Protein 6Q50 (pdb70)

Solvent-accessible surface area: 14056 Å² total; per-residue (Å²): 7,23,44,5,102,190,25,108,108,51,21,65,64,33,50,84,111,73,150,48,71,64,48,40,32,1,70,36,134,54,13,136,63,84,31,9,0,4,5,1,0,2,0,74,4,112,78,101,22,8,0,2,0,3,0,0,97,92,73,53,160,21,69,10,40,0,19,4,0,34,74,72,28,166,20,44,2,40,19,22,108,60,51,139,29,135,3,6,11,4,17,3,9,51,6,104,110,42,0,3,0,0,0,6,32,30,137,104,87,181,175,121,59,66,15,50,23,3,36,0,26,72,16,14,3,65,133,28,80,102,61,24,37,3,17,113,57,14,30,11,2,11,7,8,42,10,129,96,36,85,2,0,0,0,2,7,52,88,122,61,112,198,17,32,2,2,0,35,44,13,100,39,10,113,78,7,18,42,113,54,1,57,145,11,66,96,11,134,21,27,68,154,110,15,23,0,1,1,4,7,9,15,23,0,59,58,10,58,0,0,0,0,1,6,5,0,15,135,30,76,51,159,119,137,98,91,12,89,5,28,0,0,18,1,3,1,0,35,10,136,80,72,57,46,40,57,52,69,12,13,0,0,23,63,7,8,33,127,26,120,28,14,13,113,44,7,47,36,2,0,18,1,3,0,3,28,85,55,132,78,48,87,0,16,0,10,0,0,0,0,11,3,88,0,0,5,0,0,8,55,14,3,0,139,122,31,17,93,42,92,56,85,32,82,4,66,121,131

B-factor: mean 26.12, std 10.95, range [13.36, 92.61]

Organism: Leishmania mexicana (strain MHOM/GT/2001/U1103) (NCBI:txid929439)

Radius of gyration: 18.07 Å; Cα contacts (8 Å, |Δi|>4): 860; chains: 1; bounding box: 48×43×44 Å

Nearest PDB structures (foldseek):
  6q50-assembly1_A  TM=1.003E+00  e=2.516E-60  Leishmania mexicana MHOM/GT/2001/U1103
  6q4w-assembly1_B  TM=9.686E-01  e=7.190E-39  Leishmania mexicana MHOM/GT/2001/U1103
  6q4w-assembly1_A  TM=9.624E-01  e=7.190E-39  Leishmania mexicana MHOM/GT/2001/U1103
  6q4z-assembly1_A  TM=9.660E-01  e=1.204E-36  Leishmania mexicana MHOM/GT/2001/U1103
  6q4y-assembly1_A  TM=9.603E-01  e=1.614E-36  Leishmania mexicana MHOM/GT/2001/U1103

InterPro domains:
  IPR015045 Mannosyltransferase/phosphorylase 1-like, Leishmania [PF08950] (7-298)
  IPR015045 Mannosyltransferase/phosphorylase 1-like, Leishmania [PTHR37036] (1-309)
  IPR023296 Glycosyl hydrolase, five-bladed beta-propeller domain superfamily [G3DSA:2.115.10.20] (1-315)
  IPR023296 Glycosyl hydrolase, five-bladed beta-propeller domain superfamily [SSF75005] (5-309)

CATH classification: 2.115.10.20

Foldseek 3Di:
DVVQVVVVVQVVVCVVVADFDDFEFAAEPDQPQWFWFLKAPWFAEPRWIKIKTWTWHLPSLTFTKIFIWTDPDDSYTYTDPDDIGRFANKYWEAAPLKIKIWGKHFDDDPSHTPWIWIWIWIGHRVDTHTDEIAATRWDQWDWYQFPVRWIKIWTWDDDPQDIFIFIDTHRDPNPDYHVCNVPGDGAPDADGQKGKHFQDWFQFPLRKIKTWIWIWHWDADPVRHIATAIFTWIWIADNPVRDIHLIHTNGWLVSHPDDDASDPNLQTHKTWNDWDADPVRWIWTWIGHNVGTIMTTTTHPSCVVSHDTDDGRHRYDD

Secondary structure (DSSP, 8-state):
-TT---HHHHHHHHHHH---SEEEE-EEES-TTSEEESPPPPEEETTEEEEEEEEE-SSTTPPPEEEEEEEEETTEEEEEEEEEES-EEEEEEEETTEEEEEEEEEEEETTEEEEEEEEEEEEETTEEEEEEE--TT----EEEE-TTS-EEEEE--EETTEE--EEEEES-GGG-SHHHHHTPPBPS---TT-EEEEEEEEEBTTS-EEEEEEEEEEEE-TT--EEEEEEEEEEEE-TTT--EEEEEEEE-GGGSPP---SSGGGTTBEEEEEEEE-TTS-EEEEEEETTTEEEEEEE--TTGGG-PBPS--EEPP-

Sequence (318 aa):
GSSHHHMKQTKASFEANKRVYESVLLTFRGVDGYDVYNCSVPFFYKGKKMHIYGRVEKRDIWAASHVRLFEETGKDEFTVVPGFYFQLEDPYVAKINNEMIFGGTHVRKDKQEISSYYYGYFYRGTPDELTYFTTGPDDCMKDIRVLQLQDGRLGVFSRPRVGCRASIGFVILNSIDELGAEVIAKAPPLDILSENTWGGVNQAYLLSSGKVGCIGHYSYEDTTDEQQQPQRVYVNYSFVLDPQSRAIADAKIIGTKKSCYPPCEEPKVPFLADCVFASGIVMRSDGRADLYSGVGDSREGRITIDYPFKKVHGTIIGDLNNFPMA

Structure (mmCIF, N/CA/C/O backbone):
data_6Q50
#
_entry.id   6Q50
#
_cell.length_a   53.366
_cell.length_b   67.194
_cell.length_c   96.970
_cell.angle_alpha   90.00
_cell.angle_beta   90.00
_cell.angle_gamma   90.00
#
_symmetry.space_group_name_H-M   'P 21 2 21'
#
loop_
_entity.id
_entity.type
_entity.pdbx_description
1 polymer MPT-4
2 non-polymer 'PHOSPHATE ION'
3 non-polymer 1,2-ETHANEDIOL
4 non-polymer 'SODIUM ION'
5 water water
#
loop_
_atom_site.group_PDB
_atom_site.id
_atom_site.type_symbol
_atom_site.label_atom_id
_atom_site.label_alt_id
_atom_site.label_comp_id
_atom_site.label_asym_id
_atom_site.label_entity_id
_atom_site.label_seq_id
_atom_site.pdbx_PDB_ins_code
_atom_site.Cartn_x
_atom_site.Cartn_y
_atom_site.Cartn_z
_atom_site.occupancy
_atom_site.B_iso_or_equiv
_atom_site.auth_seq_id
_atom_site.auth_comp_id
_atom_site.auth_asym_id
_atom_site.auth_atom_id
_atom_site.pdbx_PDB_model_num
ATOM 1 N N . GLY A 1 2 ? 9.606 -17.288 12.839 1.00 33.73 -19 GLY A N 1
ATOM 2 C CA . GLY A 1 2 ? 8.631 -16.506 12.040 1.00 34.18 -19 GLY A CA 1
ATOM 3 C C . GLY A 1 2 ? 8.592 -15.046 12.467 1.00 34.85 -19 GLY A C 1
ATOM 4 O O . GLY A 1 2 ? 9.577 -14.603 13.127 1.00 32.76 -19 GLY A O 1
ATOM 5 N N . SER A 1 3 ? 7.478 -14.365 12.146 1.00 35.51 -18 SER A N 1
ATOM 6 C CA . SER A 1 3 ? 7.241 -12.901 12.335 1.00 33.86 -18 SER A CA 1
ATOM 7 C C . SER A 1 3 ? 7.559 -12.435 13.773 1.00 40.28 -18 SER A C 1
ATOM 8 O O . SER A 1 3 ? 8.082 -11.299 13.932 1.00 37.16 -18 SER A O 1
ATOM 11 N N . SER A 1 4 ? 7.317 -13.261 14.795 1.00 40.83 -17 SER A N 1
ATOM 12 C CA . SER A 1 4 ? 7.388 -12.836 16.227 1.00 40.66 -17 SER A CA 1
ATOM 13 C C . SER A 1 4 ? 8.807 -12.990 16.810 1.00 37.44 -17 SER A C 1
ATOM 14 O O . SER A 1 4 ? 8.979 -12.610 17.988 1.00 40.23 -17 SER A O 1
ATOM 17 N N . HIS A 1 5 ? 9.774 -13.561 16.082 1.00 35.87 -16 HIS A N 1
ATOM 18 C CA . HIS A 1 5 ? 11.010 -14.159 16.672 1.00 38.24 -16 HIS A CA 1
ATOM 19 C C . HIS A 1 5 ? 12.297 -13.356 16.386 1.00 44.39 -16 HIS A C 1
ATOM 20 O O . HIS A 1 5 ? 13.392 -13.865 16.774 1.00 49.02 -16 HIS A O 1
ATOM 27 N N . HIS A 1 6 ? 12.214 -12.195 15.730 1.00 54.54 -15 HIS A N 1
ATOM 28 C CA . HIS A 1 6 ? 13.404 -11.395 15.300 1.00 65.40 -15 HIS A CA 1
ATOM 29 C C . HIS A 1 6 ? 12.980 -10.011 14.794 1.00 62.25 -15 HIS A C 1
ATOM 30 O O . HIS A 1 6 ? 11.989 -9.961 14.052 1.00 62.67 -15 HIS A O 1
ATOM 37 N N . HIS A 1 20 ? 0.924 -5.329 37.172 1.00 59.61 0 HIS A N 1
ATOM 38 C CA . HIS A 1 20 ? -0.201 -5.942 37.925 1.00 56.63 0 HIS A CA 1
ATOM 39 C C . HIS A 1 20 ? -0.430 -7.393 37.472 1.00 45.15 0 HIS A C 1
ATOM 40 O O . HIS A 1 20 ? -0.714 -8.235 38.348 1.00 33.96 0 HIS A O 1
ATOM 47 N N . MET A 1 21 ? -0.366 -7.685 36.166 1.00 34.40 1 MET A N 1
ATOM 48 C CA . MET A 1 21 ? -0.575 -9.088 35.710 1.00 31.80 1 MET A CA 1
ATOM 49 C C . MET A 1 21 ? 0.542 -9.986 36.286 1.00 30.62 1 MET A C 1
ATOM 50 O O . MET A 1 21 ? 0.305 -11.182 36.513 1.00 25.27 1 MET A O 1
ATOM 55 N N . LYS A 1 22 ? 1.721 -9.450 36.552 1.00 29.00 2 LYS A N 1
ATOM 56 C CA . LYS A 1 22 ? 2.837 -10.242 37.123 1.00 29.97 2 LYS A CA 1
ATOM 57 C C . LYS A 1 22 ? 2.403 -10.817 38.491 1.00 31.16 2 LYS A C 1
ATOM 58 O O . LYS A 1 22 ? 2.659 -12.017 38.789 1.00 29.34 2 LYS A O 1
ATOM 64 N N . GLN A 1 23 ? 1.674 -10.035 39.294 1.00 30.81 3 GLN A N 1
ATOM 65 C CA . GLN A 1 23 ? 1.181 -10.480 40.629 1.00 32.57 3 GLN A CA 1
ATOM 66 C C . GLN A 1 23 ? 0.020 -11.454 40.438 1.00 30.89 3 GLN A C 1
ATOM 67 O O . GLN A 1 23 ? -0.055 -12.435 41.201 1.00 28.08 3 GLN A O 1
ATOM 73 N N . THR A 1 24 ? -0.871 -11.175 39.484 1.00 26.21 4 THR A N 1
ATOM 74 C CA . THR A 1 24 ? -1.998 -12.088 39.179 1.00 25.58 4 THR A CA 1
ATOM 75 C C . THR A 1 24 ? -1.423 -13.444 38.770 1.00 23.40 4 THR A C 1
ATOM 76 O O . THR A 1 24 ? -2.001 -14.457 39.153 1.00 25.23 4 THR A O 1
ATOM 80 N N . LYS A 1 25 ? -0.341 -13.440 37.985 1.00 23.40 5 LYS A N 1
ATOM 81 C CA . LYS A 1 25 ? 0.287 -14.704 37.536 1.00 23.33 5 LYS A CA 1
ATOM 82 C C . LYS A 1 25 ? 0.915 -15.417 38.734 1.00 24.19 5 LYS A C 1
ATOM 83 O O . LYS A 1 25 ? 0.754 -16.650 38.856 1.00 23.52 5 LYS A O 1
ATOM 89 N N . ALA A 1 26 ? 1.604 -14.701 39.624 1.00 24.92 6 ALA A N 1
ATOM 90 C CA . ALA A 1 26 ? 2.201 -15.384 40.801 1.00 28.02 6 ALA A CA 1
ATOM 91 C C . ALA A 1 26 ? 1.094 -16.022 41.649 1.00 24.73 6 ALA A C 1
ATOM 92 O O . ALA A 1 26 ? 1.267 -17.190 42.071 1.00 26.61 6 ALA A O 1
ATOM 94 N N . SER A 1 27 ? -0.051 -15.377 41.829 1.00 22.77 7 SER A N 1
ATOM 95 C CA . SER A 1 27 ? -1.193 -15.993 42.541 1.00 25.74 7 SER A CA 1
ATOM 96 C C . SER A 1 27 ? -1.642 -17.244 41.796 1.00 26.14 7 SER A C 1
ATOM 97 O O . SER A 1 27 ? -1.966 -18.246 42.442 1.00 28.42 7 SER A O 1
ATOM 100 N N . PHE A 1 28 ? -1.741 -17.162 40.461 1.00 24.22 8 PHE A N 1
ATOM 101 C CA . PHE A 1 28 ? -2.237 -18.320 39.682 1.00 23.45 8 PHE A CA 1
ATOM 102 C C . PHE A 1 28 ? -1.274 -19.502 39.863 1.00 21.10 8 PHE A C 1
ATOM 103 O O . PHE A 1 28 ? -1.729 -20.665 40.090 1.00 24.70 8 PHE A O 1
ATOM 111 N N . GLU A 1 29 ? 0.029 -19.235 39.789 1.00 22.81 9 GLU A N 1
ATOM 112 C CA . GLU A 1 29 ? 1.084 -20.279 39.908 1.00 25.20 9 GLU A CA 1
ATOM 113 C C . GLU A 1 29 ? 0.966 -21.008 41.262 1.00 26.89 9 GLU A C 1
ATOM 114 O O . GLU A 1 29 ? 1.222 -22.198 41.290 1.00 25.73 9 GLU A O 1
ATOM 120 N N . ALA A 1 30 ? 0.514 -20.329 42.306 1.00 26.99 10 ALA A N 1
ATOM 121 C CA . ALA A 1 30 ? 0.372 -20.897 43.665 1.00 30.51 10 ALA A CA 1
ATOM 122 C C . ALA A 1 30 ? -0.927 -21.703 43.794 1.00 31.55 10 ALA A C 1
ATOM 123 O O . ALA A 1 30 ? -0.914 -22.715 44.471 1.00 32.87 10 ALA A O 1
ATOM 125 N N . ASN A 1 31 ? -2.001 -21.286 43.133 1.00 29.60 11 ASN A N 1
ATOM 126 C CA . ASN A 1 31 ? -3.385 -21.746 43.402 1.00 30.12 11 ASN A CA 1
ATOM 127 C C . ASN A 1 31 ? -3.945 -22.560 42.207 1.00 26.94 11 ASN A C 1
ATOM 128 O O . ASN A 1 31 ? -5.094 -23.005 42.276 1.00 28.88 11 ASN A O 1
ATOM 133 N N . LYS A 1 32 ? -3.184 -22.787 41.145 1.00 26.99 12 LYS A N 1
ATOM 134 C CA . LYS A 1 32 ? -3.686 -23.411 39.879 1.00 26.39 12 LYS A CA 1
ATOM 135 C C . LYS A 1 32 ? -4.275 -24.807 40.149 1.00 27.37 12 LYS A C 1
ATOM 136 O O . LYS A 1 32 ? -3.723 -25.553 40.970 1.00 25.51 12 LYS A O 1
ATOM 142 N N . ARG A 1 33 ? -5.377 -25.113 39.472 1.00 25.03 13 ARG A N 1
ATOM 143 C CA . ARG A 1 33 ? -6.052 -26.436 39.471 1.00 27.01 13 ARG A CA 1
ATOM 144 C C . ARG A 1 33 ? -5.939 -27.059 38.075 1.00 23.57 13 ARG A C 1
ATOM 145 O O . ARG A 1 33 ? -6.689 -26.662 37.210 1.00 23.95 13 ARG A O 1
ATOM 153 N N . VAL A 1 34 ? -5.054 -28.042 37.930 1.00 22.13 14 VAL A N 1
ATOM 154 C CA . VAL A 1 34 ? -4.744 -28.696 36.642 1.00 22.49 14 VAL A CA 1
ATOM 155 C C . VAL A 1 34 ? -4.932 -30.183 36.876 1.00 23.12 14 VAL A C 1
ATOM 156 O O . VAL A 1 34 ? -4.244 -30.744 37.725 1.00 25.88 14 VAL A O 1
ATOM 160 N N . TYR A 1 35 ? -5.861 -30.791 36.167 1.00 19.52 15 TYR A N 1
ATOM 161 C CA . TYR A 1 35 ? -6.280 -32.173 36.443 1.00 19.49 15 TYR A CA 1
ATOM 162 C C . TYR A 1 35 ? -5.543 -33.151 35.541 1.00 22.53 15 TYR A C 1
ATOM 163 O O . TYR A 1 35 ? -5.420 -34.340 35.877 1.00 22.75 15 TYR A O 1
ATOM 172 N N . GLU A 1 36 ? -5.161 -32.717 34.343 1.00 22.93 16 GLU A N 1
ATOM 173 C CA . GLU A 1 36 ? -4.389 -33.536 33.381 1.00 22.05 16 GLU A CA 1
ATOM 174 C C . GLU A 1 36 ? -3.439 -32.591 32.652 1.00 21.82 16 GLU A C 1
ATOM 175 O O . GLU A 1 36 ? -3.758 -31.370 32.557 1.00 19.51 16 GLU A O 1
ATOM 181 N N . SER A 1 37 ? -2.311 -33.117 32.205 1.00 20.98 17 SER A N 1
ATOM 182 C CA . SER A 1 37 ? -1.244 -32.303 31.545 1.00 19.33 17 SER A CA 1
ATOM 183 C C . SER A 1 37 ? -0.433 -33.146 30.556 1.00 19.93 17 SER A C 1
ATOM 184 O O . SER A 1 37 ? 0.265 -34.131 30.981 1.00 18.60 17 SER A O 1
ATOM 187 N N . VAL A 1 38 ? -0.528 -32.850 29.248 1.00 18.98 18 VAL A N 1
ATOM 188 C CA . VAL A 1 38 ? 0.209 -33.623 28.213 1.00 18.31 18 VAL A CA 1
ATOM 189 C C . VAL A 1 38 ? 0.759 -32.687 27.141 1.00 18.38 18 VAL A C 1
ATOM 190 O O . VAL A 1 38 ? 0.240 -31.506 26.950 1.00 18.51 18 VAL A O 1
ATOM 194 N N . LEU A 1 39 ? 1.731 -33.187 26.394 1.00 18.85 19 LEU A N 1
ATOM 195 C CA . LEU A 1 39 ? 2.119 -32.599 25.079 1.00 19.29 19 LEU A CA 1
ATOM 196 C C . LEU A 1 39 ? 1.600 -33.507 23.956 1.00 23.88 19 LEU A C 1
ATOM 197 O O . LEU A 1 39 ? 1.643 -34.806 24.116 1.00 19.16 19 LEU A O 1
ATOM 202 N N . LEU A 1 40 ? 1.126 -32.896 22.880 1.00 18.48 20 LEU A N 1
ATOM 203 C CA . LEU A 1 40 ? 0.662 -33.652 21.708 1.00 19.11 20 LEU A CA 1
ATOM 204 C C . LEU A 1 40 ? 1.851 -34.210 20.927 1.00 18.42 20 LEU A C 1
ATOM 205 O O . LEU A 1 40 ? 2.898 -33.576 20.856 1.00 18.87 20 LEU A O 1
ATOM 210 N N . THR A 1 41 ? 1.658 -35.403 20.361 1.00 18.64 21 THR A N 1
ATOM 211 C CA . THR A 1 41 ? 2.595 -36.024 19.408 1.00 20.57 21 THR A CA 1
ATOM 212 C C . THR A 1 41 ? 2.060 -35.785 17.994 1.00 19.96 21 THR A C 1
ATOM 213 O O . THR A 1 41 ? 0.919 -36.158 17.745 1.00 22.70 21 THR A O 1
ATOM 217 N N . PHE A 1 42 ? 2.868 -35.279 17.083 1.00 18.21 22 PHE A N 1
ATOM 218 C CA . PHE A 1 42 ? 2.511 -35.074 15.650 1.00 17.65 22 PHE A CA 1
ATOM 219 C C . PHE A 1 42 ? 3.358 -36.024 14.783 1.00 19.26 22 PHE A C 1
ATOM 220 O O . PHE A 1 42 ? 4.589 -36.062 14.939 1.00 18.39 22 PHE A O 1
ATOM 228 N N . ARG A 1 43 ? 2.697 -36.776 13.906 1.00 19.17 23 ARG A N 1
ATOM 229 C CA . ARG A 1 43 ? 3.349 -37.712 12.968 1.00 20.34 23 ARG A CA 1
ATOM 230 C C . ARG A 1 43 ? 3.232 -37.181 11.544 1.00 20.48 23 ARG A C 1
ATOM 231 O O . ARG A 1 43 ? 2.212 -36.584 11.182 1.00 20.43 23 ARG A O 1
ATOM 239 N N . GLY A 1 44 ? 4.290 -37.369 10.777 1.00 19.21 24 GLY A N 1
ATOM 240 C CA . GLY A 1 44 ? 4.242 -37.102 9.329 1.00 21.71 24 GLY A CA 1
ATOM 241 C C . GLY A 1 44 ? 4.880 -35.788 8.930 1.00 23.13 24 GLY A C 1
ATOM 242 O O . GLY A 1 44 ? 4.874 -35.512 7.709 1.00 23.86 24 GLY A O 1
ATOM 243 N N . VAL A 1 45 ? 5.439 -35.003 9.857 1.00 20.59 25 VAL A N 1
ATOM 244 C CA . VAL A 1 45 ? 6.128 -33.727 9.505 1.00 18.65 25 VAL A CA 1
ATOM 245 C C . VAL A 1 45 ? 7.470 -33.692 10.242 1.00 20.05 25 VAL A C 1
ATOM 246 O O . VAL A 1 45 ? 7.854 -32.644 10.766 1.00 19.23 25 VAL A O 1
ATOM 250 N N . ASP A 1 46 ? 8.180 -34.841 10.255 1.00 18.68 26 ASP A N 1
ATOM 251 C CA . ASP A 1 46 ? 9.484 -34.879 10.963 1.00 20.57 26 ASP A CA 1
ATOM 252 C C . ASP A 1 46 ? 10.412 -33.753 10.510 1.00 17.97 26 ASP A C 1
ATOM 253 O O . ASP A 1 46 ? 10.501 -33.470 9.279 1.00 19.57 26 ASP A O 1
ATOM 258 N N . GLY A 1 47 ? 11.102 -33.150 11.459 1.00 19.76 27 GLY A N 1
ATOM 259 C CA . GLY A 1 47 ? 12.066 -32.064 11.196 1.00 20.11 27 GLY A CA 1
ATOM 260 C C . GLY A 1 47 ? 11.443 -30.687 11.283 1.00 18.99 27 GLY A C 1
ATOM 261 O O . GLY A 1 47 ? 12.210 -29.696 11.329 1.00 22.43 27 GLY A O 1
ATOM 262 N N . TYR A 1 48 ? 10.122 -30.625 11.435 1.00 19.67 28 TYR A N 1
ATOM 263 C CA . TYR A 1 48 ? 9.407 -29.364 11.770 1.00 19.19 28 TYR A CA 1
ATOM 264 C C . TYR A 1 48 ? 8.828 -29.415 13.179 1.00 18.38 28 TYR A C 1
ATOM 265 O O . TYR A 1 48 ? 8.224 -30.431 13.549 1.00 18.27 28 TYR A O 1
ATOM 274 N N . ASP A 1 49 ? 8.878 -28.306 13.883 1.00 18.17 29 ASP A N 1
ATOM 275 C CA . ASP A 1 49 ? 8.080 -28.135 15.114 1.00 20.34 29 ASP A CA 1
ATOM 276 C C . ASP A 1 49 ? 6.615 -27.881 14.701 1.00 19.16 29 ASP A C 1
ATOM 277 O O . ASP A 1 49 ? 6.357 -27.375 13.594 1.00 18.49 29 ASP A O 1
ATOM 282 N N . VAL A 1 50 ? 5.683 -28.298 15.537 1.00 17.91 30 VAL A N 1
ATOM 283 C CA . VAL A 1 50 ? 4.223 -28.065 15.331 1.00 17.23 30 VAL A CA 1
ATOM 284 C C . VAL A 1 50 ? 3.695 -27.385 16.572 1.00 16.92 30 VAL A C 1
ATOM 285 O O . VAL A 1 50 ? 3.842 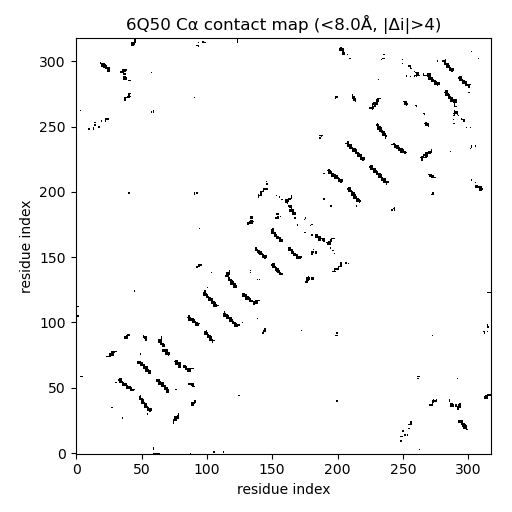-27.939 17.660 1.00 18.51 30 VAL A O 1
ATOM 289 N N . TYR A 1 51 ? 3.055 -26.229 16.438 1.00 16.80 31 TYR A N 1
ATOM 290 C CA . TYR A 1 51 ? 2.652 -25.444 17.626 1.00 16.99 31 TYR A CA 1
ATOM 291 C C . TYR A 1 51 ? 1.535 -24.465 17.250 1.00 16.01 31 TYR A C 1
ATOM 292 O O . TYR A 1 51 ? 1.141 -24.450 16.057 1.00 16.78 31 TYR A O 1
ATOM 301 N N . ASN A 1 52 ? 1.113 -23.680 18.216 1.00 16.36 32 ASN A N 1
ATOM 302 C CA . ASN A 1 52 ? 0.096 -22.614 18.075 1.00 16.40 32 ASN A CA 1
ATOM 303 C C . ASN A 1 52 ? -1.003 -23.092 17.126 1.00 16.83 32 ASN A C 1
ATOM 304 O O . ASN A 1 52 ? -1.326 -22.386 16.162 1.00 16.63 32 ASN A O 1
ATOM 309 N N . CYS A 1 53 ? -1.592 -24.248 17.411 1.00 15.46 33 CYS A N 1
ATOM 310 C CA . CYS A 1 53 ? -2.648 -24.847 16.578 1.00 15.68 33 CYS A CA 1
ATOM 311 C C . CYS A 1 53 ? -3.961 -24.052 16.622 1.00 17.90 33 CYS A C 1
ATOM 312 O O . CYS A 1 53 ? -4.218 -23.241 17.524 1.00 16.50 33 CYS A O 1
ATOM 315 N N . SER A 1 54 ? -4.866 -24.378 15.701 1.00 17.08 34 SER A N 1
ATOM 316 C CA . SER A 1 54 ? -6.287 -24.062 15.890 1.00 15.14 34 SER A CA 1
ATOM 317 C C . SER A 1 54 ? -6.812 -24.752 17.157 1.00 14.49 34 SER A C 1
ATOM 318 O O . SER A 1 54 ? -6.190 -25.743 17.663 1.00 15.70 34 SER A O 1
ATOM 321 N N . VAL A 1 55 ? -8.014 -24.407 17.579 1.00 15.92 35 VAL A N 1
ATOM 322 C CA . VAL A 1 55 ? -8.785 -25.307 18.485 1.00 16.89 35 VAL A CA 1
ATOM 323 C C . VAL A 1 55 ? -9.021 -26.619 17.740 1.00 16.46 35 VAL A C 1
ATOM 324 O O . VAL A 1 55 ? -9.181 -26.632 16.506 1.00 16.23 35 VAL A O 1
ATOM 328 N N . PRO A 1 56 ? -9.060 -27.777 18.418 1.00 16.75 36 PRO A N 1
ATOM 329 C CA . PRO A 1 56 ? -9.519 -28.991 17.754 1.00 17.91 36 PRO A CA 1
ATOM 330 C C . PRO A 1 56 ? -10.982 -28.870 17.339 1.00 18.44 36 PRO A C 1
ATOM 331 O O . PRO A 1 56 ? -11.735 -28.165 17.970 1.00 17.19 36 PRO A O 1
ATOM 335 N N . PHE A 1 57 ? -11.340 -29.616 16.293 1.00 18.43 37 PHE A N 1
ATOM 336 C CA . PHE A 1 57 ? -12.705 -29.624 15.737 1.00 18.03 37 PHE A CA 1
ATOM 337 C C . PHE A 1 57 ? -12.960 -31.017 15.200 1.00 18.70 37 PHE A C 1
ATOM 338 O O . PHE A 1 57 ? -12.068 -31.859 15.199 1.00 17.64 37 PHE A O 1
ATOM 346 N N . PHE A 1 58 ? -14.196 -31.259 14.794 1.00 19.15 38 PHE A N 1
ATOM 347 C CA . PHE A 1 58 ? -14.581 -32.581 14.269 1.00 19.76 38 PHE A CA 1
ATOM 348 C C . PHE A 1 58 ? -14.996 -32.448 12.812 1.00 20.24 38 PHE A C 1
ATOM 349 O O . PHE A 1 58 ? -15.593 -31.458 12.394 1.00 19.06 38 PHE A O 1
ATOM 357 N N . TYR A 1 59 ? -14.614 -33.462 12.052 1.00 20.81 39 TYR A N 1
ATOM 358 C CA . TYR A 1 59 ? -14.885 -33.518 10.601 1.00 21.55 39 TYR A CA 1
ATOM 359 C C . TYR A 1 59 ? -14.860 -34.991 10.175 1.00 23.26 39 TYR A C 1
ATOM 360 O O . TYR A 1 59 ? -13.976 -35.706 10.605 1.00 21.74 39 TYR A O 1
ATOM 369 N N . LYS A 1 60 ? -15.859 -35.424 9.414 1.00 25.68 40 LYS A N 1
ATOM 370 C CA . LYS A 1 60 ? -15.980 -36.869 9.037 1.00 28.49 40 LYS A CA 1
ATOM 371 C C . LYS A 1 60 ? -15.912 -37.745 10.292 1.00 28.15 40 LYS A C 1
ATOM 372 O O . LYS A 1 60 ? -15.307 -38.846 10.223 1.00 30.72 40 LYS A O 1
ATOM 378 N N . GLY A 1 61 ? -16.458 -37.288 11.421 1.00 25.65 41 GLY A N 1
ATOM 379 C CA . GLY A 1 61 ? -16.612 -38.124 12.624 1.00 26.75 41 GLY A CA 1
ATOM 380 C C . GLY A 1 61 ? -15.344 -38.226 13.460 1.00 27.67 41 GLY A C 1
ATOM 381 O O . GLY A 1 61 ? -15.393 -38.942 14.515 1.00 28.11 41 GLY A O 1
ATOM 382 N N . LYS A 1 62 ? -14.266 -37.522 13.051 1.00 25.57 42 LYS A N 1
ATOM 383 C CA A LYS A 1 62 ? -12.905 -37.618 13.644 0.50 26.44 42 LYS A CA 1
ATOM 384 C CA B LYS A 1 62 ? -12.955 -37.627 13.740 0.50 26.02 42 LYS A CA 1
ATOM 385 C C . LYS A 1 62 ? -12.460 -36.236 14.154 1.00 23.45 42 LYS A C 1
ATOM 386 O O . LYS A 1 62 ? -12.691 -35.262 13.442 1.00 20.93 42 LYS A O 1
ATOM 397 N N . MET A 1 63 ? -11.801 -36.198 15.296 1.00 20.75 43 MET A N 1
ATOM 398 C CA . MET A 1 63 ? -11.091 -34.997 15.759 1.00 20.40 43 MET A CA 1
ATOM 399 C C . MET A 1 63 ? -9.959 -34.658 14.793 1.00 19.64 43 MET A C 1
ATOM 400 O O . MET A 1 63 ? -9.198 -35.549 14.388 1.00 18.48 43 MET A O 1
ATOM 405 N N . HIS A 1 64 ? -9.873 -33.378 14.478 1.00 17.96 44 HIS A N 1
ATOM 406 C CA . HIS A 1 64 ? -8.839 -32.801 13.605 1.00 18.66 44 HIS A CA 1
ATOM 407 C C . HIS A 1 64 ? -8.313 -31.543 14.283 1.00 16.80 44 HIS A C 1
ATOM 408 O O . HIS A 1 64 ? -8.935 -31.002 15.197 1.00 16.68 44 HIS A O 1
ATOM 415 N N . ILE A 1 65 ? -7.158 -31.115 13.822 1.00 15.70 45 ILE A N 1
ATOM 416 C CA . ILE A 1 65 ? -6.601 -29.816 14.249 1.00 15.96 45 ILE A CA 1
ATOM 417 C C . ILE A 1 65 ? -5.745 -29.282 13.106 1.00 16.91 45 ILE A C 1
ATOM 418 O O . ILE A 1 65 ? -5.177 -30.043 12.384 1.00 17.85 45 ILE A O 1
ATOM 423 N N . TYR A 1 66 ? -5.698 -27.959 12.948 1.00 15.88 46 TYR A N 1
ATOM 424 C CA . TYR A 1 66 ? -4.687 -27.290 12.097 1.00 17.25 46 TYR A CA 1
ATOM 425 C C . TYR A 1 66 ? -3.474 -26.916 12.954 1.00 17.06 46 TYR A C 1
ATOM 426 O O . TYR A 1 66 ? -3.639 -26.379 14.06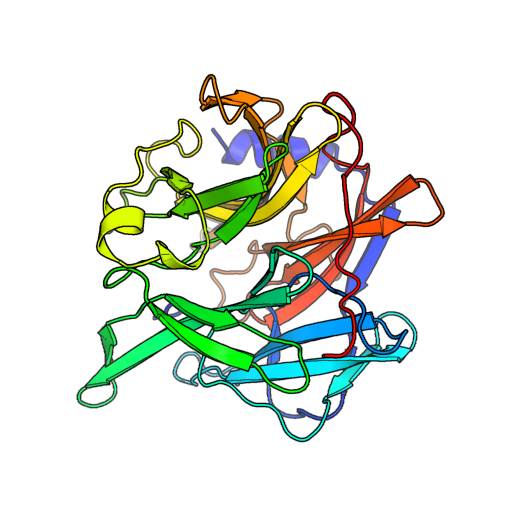5 1.00 17.83 46 TYR A O 1
ATOM 435 N N . GLY A 1 67 ? -2.280 -27.198 12.439 1.00 15.63 47 GLY A N 1
ATOM 436 C CA . GLY A 1 67 ? -1.045 -26.854 13.157 1.00 16.11 47 GLY A CA 1
ATOM 437 C C . GLY A 1 67 ? -0.195 -25.893 12.382 1.00 16.69 47 GLY A C 1
ATOM 438 O O . GLY A 1 67 ? -0.190 -25.937 11.128 1.00 16.93 47 GLY A O 1
ATOM 439 N N . ARG A 1 68 ? 0.520 -25.060 13.108 1.00 16.85 48 ARG A N 1
ATOM 440 C CA . ARG A 1 68 ? 1.572 -24.219 12.551 1.00 16.94 48 ARG A CA 1
ATOM 441 C C . ARG A 1 68 ? 2.829 -25.081 12.504 1.00 17.78 48 ARG A C 1
ATOM 442 O O . ARG A 1 68 ? 3.242 -25.593 13.570 1.00 17.82 48 ARG A O 1
ATOM 450 N N . VAL A 1 69 ? 3.379 -25.235 11.317 1.00 16.45 49 VAL A N 1
ATOM 451 C CA . VAL A 1 69 ? 4.485 -26.185 11.026 1.00 17.33 49 VAL A CA 1
ATOM 452 C C . VAL A 1 69 ? 5.697 -25.371 10.586 1.00 18.90 49 VAL A C 1
ATOM 453 O O . VAL A 1 69 ? 5.622 -24.633 9.598 1.00 19.26 49 VAL A O 1
ATOM 457 N N . GLU A 1 70 ? 6.787 -25.450 11.345 1.00 18.69 50 GLU A N 1
ATOM 458 C CA . GLU A 1 70 ? 7.922 -24.538 11.131 1.00 19.76 50 GLU A CA 1
ATOM 459 C C . GLU A 1 70 ? 9.185 -25.173 11.684 1.00 21.10 50 GLU A C 1
ATOM 460 O O . GLU A 1 70 ? 9.178 -25.570 12.851 1.00 21.04 50 GLU A O 1
ATOM 466 N N . LYS A 1 71 ? 10.283 -25.043 10.973 1.00 20.47 51 LYS A N 1
ATOM 467 C CA . LYS A 1 71 ? 11.576 -25.484 11.565 1.00 25.11 51 LYS A CA 1
ATOM 468 C C . LYS A 1 71 ? 11.970 -24.605 12.754 1.00 25.56 51 LYS A C 1
ATOM 469 O O . LYS A 1 71 ? 11.587 -23.404 12.819 1.00 24.02 51 LYS A O 1
ATOM 475 N N . ARG A 1 72 ? 12.796 -25.164 13.645 1.00 26.55 52 ARG A N 1
ATOM 476 C CA . ARG A 1 72 ? 13.218 -24.499 14.911 1.00 28.44 52 ARG A CA 1
ATOM 477 C C . ARG A 1 72 ? 13.935 -23.174 14.606 1.00 30.38 52 ARG A C 1
ATOM 478 O O . ARG A 1 72 ? 13.805 -22.253 15.423 1.00 27.14 52 ARG A O 1
ATOM 486 N N . ASP A 1 73 ? 14.723 -23.125 13.531 1.00 31.52 53 ASP A N 1
ATOM 487 C CA . ASP A 1 73 ? 15.520 -21.937 13.100 1.00 36.94 53 ASP A CA 1
ATOM 488 C C . ASP A 1 73 ? 14.612 -20.685 13.101 1.00 37.23 53 ASP A C 1
ATOM 489 O O . ASP A 1 73 ? 13.562 -20.751 12.482 1.00 35.72 53 ASP A O 1
ATOM 493 N N . ILE A 1 74 ? 14.993 -19.573 13.747 1.00 39.59 54 ILE A N 1
ATOM 494 C CA . ILE A 1 74 ? 14.138 -18.339 13.856 1.00 43.44 54 ILE A CA 1
ATOM 495 C C . ILE A 1 74 ? 13.848 -17.723 12.480 1.00 40.85 54 ILE A C 1
ATOM 496 O O . ILE A 1 74 ? 12.831 -17.015 12.359 1.00 40.01 54 ILE A O 1
ATOM 501 N N . TRP A 1 75 ? 14.671 -17.972 11.461 1.00 41.67 55 TRP A N 1
ATOM 502 C CA . TRP A 1 75 ? 14.457 -17.394 10.109 1.00 41.87 55 TRP A CA 1
ATOM 503 C C . TRP A 1 75 ? 13.589 -18.325 9.267 1.00 39.19 55 TRP A C 1
ATOM 504 O O . TRP A 1 75 ? 13.192 -17.932 8.159 1.00 36.89 55 TRP A O 1
ATOM 515 N N . ALA A 1 76 ? 13.288 -19.531 9.752 1.00 36.16 56 ALA A N 1
ATOM 516 C CA . ALA A 1 76 ? 12.437 -20.468 8.989 1.00 34.46 56 ALA A CA 1
ATOM 517 C C . ALA A 1 76 ? 11.006 -19.898 8.948 1.00 29.65 56 ALA A C 1
ATOM 518 O O . ALA A 1 76 ? 10.595 -19.233 9.919 1.00 34.03 56 ALA A O 1
ATOM 520 N N . ALA A 1 77 ? 10.355 -20.097 7.819 1.00 25.11 57 ALA A N 1
ATOM 521 C CA . ALA A 1 77 ? 8.961 -19.681 7.529 1.00 29.06 57 ALA A CA 1
ATOM 522 C C . ALA A 1 77 ? 7.973 -20.788 7.908 1.00 25.14 57 ALA A C 1
ATOM 523 O O . ALA A 1 77 ? 8.309 -21.988 7.833 1.00 24.45 57 ALA A O 1
ATOM 525 N N . SER A 1 78 ? 6.779 -20.391 8.307 1.00 23.43 58 SER A N 1
ATOM 526 C CA . SER A 1 78 ? 5.698 -21.308 8.713 1.00 21.67 58 SER A CA 1
ATOM 527 C C . SER A 1 78 ? 4.826 -21.697 7.528 1.00 21.10 58 SER A C 1
ATOM 528 O O . SER A 1 78 ? 4.533 -20.862 6.614 1.00 20.43 58 SER A O 1
ATOM 531 N N . HIS A 1 79 ? 4.279 -22.895 7.639 1.00 18.63 59 HIS A N 1
ATOM 532 C CA . HIS A 1 79 ? 3.085 -23.279 6.882 1.00 19.16 59 HIS A CA 1
ATOM 533 C C . HIS A 1 79 ? 2.079 -23.864 7.858 1.00 19.85 59 HIS A C 1
ATOM 534 O O . HIS A 1 79 ? 2.420 -24.052 9.008 1.00 18.38 59 HIS A O 1
ATOM 541 N N . VAL A 1 80 ? 0.892 -24.128 7.368 1.00 16.95 60 VAL A N 1
ATOM 542 C CA . VAL A 1 80 ? -0.174 -24.786 8.134 1.00 16.71 60 VAL A CA 1
ATOM 543 C C . VAL A 1 80 ? -0.506 -26.091 7.427 1.00 20.62 60 VAL A C 1
ATOM 544 O O . VAL A 1 80 ? -0.653 -26.105 6.174 1.00 20.74 60 VAL A O 1
ATOM 548 N N . ARG A 1 81 ? -0.681 -27.139 8.221 1.00 18.14 61 ARG A N 1
ATOM 549 C CA . ARG A 1 81 ? -1.187 -28.430 7.734 1.00 19.23 61 ARG A CA 1
ATOM 550 C C . ARG A 1 81 ? -2.380 -28.838 8.582 1.00 18.42 61 ARG A C 1
ATOM 551 O O . ARG A 1 81 ? -2.462 -28.397 9.744 1.00 17.89 61 ARG A O 1
ATOM 559 N N . LEU A 1 82 ? -3.264 -29.681 8.026 1.00 17.26 62 LEU A N 1
ATOM 560 C CA . LEU A 1 82 ? -4.361 -30.363 8.725 1.00 17.30 62 LEU A CA 1
ATOM 561 C C . LEU A 1 82 ? -3.848 -31.676 9.311 1.00 17.48 62 LEU A C 1
ATOM 562 O O . LEU A 1 82 ? -3.122 -32.372 8.585 1.00 18.12 62 LEU A O 1
ATOM 567 N N . PHE A 1 83 ? -4.249 -31.971 10.543 1.00 16.70 63 PHE A N 1
ATOM 568 C CA . PHE A 1 83 ? -3.913 -33.268 11.207 1.00 17.87 63 PHE A CA 1
ATOM 569 C C . PHE A 1 83 ? -5.195 -33.906 11.691 1.00 17.76 63 PHE A C 1
ATOM 570 O O . PHE A 1 83 ? -6.137 -33.198 12.035 1.00 18.12 63 PHE A O 1
ATOM 578 N N . GLU A 1 84 ? -5.228 -35.233 11.677 1.00 17.72 64 GLU A N 1
ATOM 579 C CA . GLU A 1 84 ? -6.344 -36.006 12.253 1.00 20.94 64 GLU A CA 1
ATOM 580 C C . GLU A 1 84 ? -5.840 -36.782 13.463 1.00 18.93 64 GLU A C 1
ATOM 581 O O . GLU A 1 84 ? -4.672 -37.224 13.479 1.00 17.85 64 GLU A O 1
ATOM 587 N N . GLU A 1 85 ? -6.682 -36.921 14.462 1.00 20.61 65 GLU A N 1
ATOM 588 C CA . GLU A 1 85 ? -6.354 -37.688 15.686 1.00 19.47 65 GLU A CA 1
ATOM 589 C C . GLU A 1 85 ? -6.240 -39.171 15.309 1.00 20.37 65 GLU A C 1
ATOM 590 O O . GLU A 1 85 ? -7.197 -39.726 14.743 1.00 22.86 65 GLU A O 1
ATOM 596 N N . THR A 1 86 ? -5.104 -39.769 15.589 1.00 19.58 66 THR A N 1
ATOM 597 C CA . THR A 1 86 ? -4.851 -41.198 15.274 1.00 20.33 66 THR A CA 1
ATOM 598 C C . THR A 1 86 ? -4.651 -42.028 16.543 1.00 24.40 66 THR A C 1
ATOM 599 O O . THR A 1 86 ? -4.668 -43.277 16.425 1.00 24.50 66 THR A O 1
ATOM 603 N N . GLY A 1 87 ? -4.538 -41.389 17.707 1.00 20.02 67 GLY A N 1
ATOM 604 C CA . GLY A 1 87 ? -4.448 -42.004 19.038 1.00 23.12 67 GLY A CA 1
ATOM 605 C C . GLY A 1 87 ? -4.632 -40.962 20.108 1.00 23.72 67 GLY A C 1
ATOM 606 O O . GLY A 1 87 ? -4.767 -39.775 19.784 1.00 21.47 67 GLY A O 1
ATOM 607 N N . LYS A 1 88 ? -4.601 -41.356 21.373 1.00 23.72 68 LYS A N 1
ATOM 608 C CA . LYS A 1 88 ? -4.799 -40.364 22.437 1.00 22.32 68 LYS A CA 1
ATOM 609 C C . LYS A 1 88 ? -3.672 -39.318 22.334 1.00 19.92 68 LYS A C 1
ATOM 610 O O . LYS A 1 88 ? -2.494 -39.685 22.467 1.00 20.65 68 LYS A O 1
ATOM 616 N N . ASP A 1 89 ? -4.034 -38.047 22.095 1.00 19.29 69 ASP A N 1
ATOM 617 C CA . ASP A 1 89 ? -3.094 -36.907 22.049 1.00 18.52 69 ASP A CA 1
ATOM 618 C C . ASP A 1 89 ? -2.066 -37.151 20.956 1.00 18.56 69 ASP A C 1
ATOM 619 O O . ASP A 1 89 ? -0.963 -36.608 21.055 1.00 19.95 69 ASP A O 1
ATOM 624 N N . GLU A 1 90 ? -2.449 -37.897 19.920 1.00 17.82 70 GLU A N 1
ATOM 625 C CA . GLU A 1 90 ? -1.573 -38.224 18.784 1.00 16.33 70 GLU A CA 1
ATOM 626 C C . GLU A 1 90 ? -2.267 -37.784 17.510 1.00 18.60 70 GLU A C 1
ATOM 627 O O . GLU A 1 90 ? -3.407 -38.250 17.249 1.00 19.66 70 GLU A O 1
ATOM 633 N N . PHE A 1 91 ? -1.566 -37.009 16.691 1.00 17.11 71 PHE A N 1
ATOM 634 C CA . PHE A 1 91 ? -2.144 -36.462 15.448 1.00 17.73 71 PHE A CA 1
ATOM 635 C C . PHE A 1 91 ? -1.229 -36.791 14.282 1.00 20.25 71 PHE A C 1
ATOM 636 O O . PHE A 1 91 ? 0.005 -36.622 14.378 1.00 21.91 71 PHE A O 1
ATOM 644 N N . THR A 1 92 ? -1.841 -37.215 13.173 1.00 18.73 72 THR A N 1
ATOM 645 C CA . THR A 1 92 ? -1.115 -37.575 11.934 1.00 19.00 72 THR A CA 1
ATOM 646 C C . THR A 1 92 ? -1.524 -36.613 10.839 1.00 17.41 72 THR A C 1
ATOM 647 O O . THR A 1 92 ? -2.714 -36.299 10.662 1.00 19.01 72 THR A O 1
ATOM 651 N N . VAL A 1 93 ? -0.549 -36.126 10.127 1.00 19.06 73 VAL A N 1
ATOM 652 C CA . VAL A 1 93 ? -0.777 -35.170 9.036 1.00 21.18 73 VAL A CA 1
ATOM 653 C C . VAL A 1 93 ? -1.695 -35.813 7.994 1.00 22.25 73 VAL A C 1
ATOM 654 O O . VAL A 1 93 ? -1.662 -37.063 7.749 1.00 20.99 73 VAL A O 1
ATOM 658 N N . VAL A 1 94 ? -2.600 -35.001 7.500 1.00 21.01 74 VAL A N 1
ATOM 659 C CA . VAL A 1 94 ? -3.568 -35.356 6.434 1.00 22.08 74 VAL A CA 1
ATOM 660 C C . VAL A 1 94 ? -2.932 -34.870 5.133 1.00 29.10 74 VAL A C 1
ATOM 661 O O . VAL A 1 94 ? -2.728 -33.666 4.909 1.00 27.17 74 VAL A O 1
ATOM 665 N N . PRO A 1 95 ? -2.560 -35.795 4.223 1.00 28.89 75 PRO A N 1
ATOM 666 C CA . PRO A 1 95 ? -1.984 -35.381 2.945 1.00 31.72 75 PRO A CA 1
ATOM 667 C C . PRO A 1 95 ? -2.980 -34.443 2.248 1.00 26.69 75 PRO A C 1
ATOM 668 O O . PRO A 1 95 ? -4.162 -34.621 2.336 1.00 27.31 75 PRO A O 1
ATOM 672 N N . GLY A 1 96 ? -2.434 -33.431 1.587 1.00 34.16 76 GLY A N 1
ATOM 673 C CA . GLY A 1 96 ? -3.119 -32.774 0.464 1.00 36.67 76 GLY A CA 1
ATOM 674 C C . GLY A 1 96 ? -3.631 -31.379 0.766 1.00 38.95 76 GLY A C 1
ATOM 675 O O . GLY A 1 96 ? -4.409 -30.881 -0.056 1.00 40.58 76 GLY A O 1
ATOM 676 N N . PHE A 1 97 ? -3.133 -30.717 1.806 1.00 30.18 77 PHE A N 1
ATOM 677 C CA . PHE A 1 97 ? -3.732 -29.437 2.288 1.00 40.87 77 PHE A CA 1
ATOM 678 C C . PHE A 1 97 ? -2.611 -28.631 2.915 1.00 33.86 77 PHE A C 1
ATOM 679 O O . PHE A 1 97 ? -1.996 -29.198 3.859 1.00 39.44 77 PHE A O 1
ATOM 687 N N . TYR A 1 98 ? -2.193 -27.532 2.308 1.00 27.66 78 TYR A N 1
ATOM 688 C CA . TYR A 1 98 ? -1.090 -26.714 2.859 1.00 29.03 78 TYR A CA 1
ATOM 689 C C . TYR A 1 98 ? -1.535 -25.262 2.749 1.00 27.30 78 TYR A C 1
ATOM 690 O O . TYR A 1 98 ? -2.332 -24.929 1.857 1.00 29.38 78 TYR A O 1
ATOM 699 N N . PHE A 1 99 ? -1.095 -24.433 3.665 1.00 20.23 79 PHE A N 1
ATOM 700 C CA . PHE A 1 99 ? -1.285 -22.967 3.559 1.00 19.91 79 PHE A CA 1
ATOM 701 C C . PHE A 1 99 ? 0.002 -22.277 3.992 1.00 20.52 79 PHE A C 1
ATOM 702 O O . PHE A 1 99 ? 0.658 -22.732 4.935 1.00 20.64 79 PHE A O 1
ATOM 710 N N . GLN A 1 100 ? 0.377 -21.222 3.297 1.00 17.20 80 GLN A N 1
ATOM 711 C CA . GLN A 1 100 ? 1.584 -20.402 3.617 1.00 19.86 80 GLN A CA 1
ATOM 712 C C . GLN A 1 100 ? 1.170 -19.366 4.673 1.00 18.93 80 GLN A C 1
ATOM 713 O O . GLN A 1 100 ? 0.929 -18.151 4.322 1.00 19.11 80 GLN A O 1
ATOM 719 N N . LEU A 1 101 ? 1.035 -19.799 5.926 1.00 18.25 81 LEU A N 1
ATOM 720 C CA . LEU A 1 101 ? 0.437 -18.996 7.027 1.00 18.65 81 LEU A CA 1
ATOM 721 C C . LEU A 1 101 ? 1.122 -19.356 8.342 1.00 17.60 81 LEU A C 1
ATOM 722 O O . LEU A 1 101 ? 1.706 -20.442 8.454 1.00 19.08 81 LEU A O 1
ATOM 727 N N . GLU A 1 102 ? 1.010 -18.455 9.316 1.00 18.48 82 GLU A N 1
ATOM 728 C CA . GLU A 1 102 ? 1.271 -18.676 10.756 1.00 18.24 82 GLU A CA 1
ATOM 729 C C . GLU A 1 102 ? -0.057 -18.763 11.521 1.00 19.89 82 GLU A C 1
ATOM 730 O O . GLU A 1 102 ? -1.024 -18.099 11.122 1.00 19.80 82 GLU A O 1
ATOM 736 N N . ASP A 1 103 ? -0.060 -19.461 12.662 1.00 19.38 83 ASP A N 1
ATOM 737 C CA . ASP A 1 103 ? -1.067 -19.306 13.743 1.00 17.51 83 ASP A CA 1
ATOM 738 C C . ASP A 1 103 ? -2.482 -19.496 13.199 1.00 17.30 83 ASP A C 1
ATOM 739 O O . ASP A 1 103 ? -3.292 -18.577 13.175 1.00 17.59 83 ASP A O 1
ATOM 744 N N . PRO A 1 104 ? -2.836 -20.711 12.793 1.00 16.52 84 PRO A N 1
ATOM 745 C CA . PRO A 1 104 ? -4.131 -20.954 12.180 1.00 16.51 84 PRO A CA 1
ATOM 746 C C . PRO A 1 104 ? -5.271 -20.945 13.200 1.00 16.64 84 PRO A C 1
ATOM 747 O O . PRO A 1 104 ? -5.060 -21.196 14.406 1.00 16.20 84 PRO A O 1
ATOM 751 N N . TYR A 1 105 ? -6.488 -20.675 12.747 1.00 16.15 85 TYR A N 1
ATOM 752 C CA . TYR A 1 105 ? -7.639 -20.655 13.671 1.00 15.32 85 TYR A CA 1
ATOM 753 C C . TYR A 1 105 ? -8.922 -20.905 12.893 1.00 15.73 85 TYR A C 1
ATOM 754 O O . TYR A 1 105 ? -8.992 -20.615 11.696 1.00 16.14 85 TYR A O 1
ATOM 763 N N . VAL A 1 106 ? -9.928 -21.445 13.557 1.00 15.80 86 VAL A N 1
ATOM 764 C CA . VAL A 1 106 ? -11.203 -21.831 12.908 1.00 15.75 86 VAL A CA 1
ATOM 765 C C . VAL A 1 106 ? -12.386 -21.305 13.710 1.00 15.32 86 VAL A C 1
ATOM 766 O O . VAL A 1 106 ? -12.343 -21.131 14.947 1.00 16.21 86 VAL A O 1
ATOM 770 N N . ALA A 1 107 ? -13.492 -21.160 13.001 1.00 16.87 87 ALA A N 1
ATOM 771 C CA . ALA A 1 107 ? -14.801 -20.828 13.576 1.00 16.53 87 ALA A CA 1
ATOM 772 C C . ALA A 1 107 ? -15.878 -21.463 12.706 1.00 16.79 87 ALA A C 1
ATOM 773 O O . ALA A 1 107 ? -15.636 -21.718 11.500 1.00 16.15 87 ALA A O 1
ATOM 775 N N . LYS A 1 108 ? -17.066 -21.620 13.287 1.00 17.36 88 LYS A N 1
ATOM 776 C CA . LYS A 1 108 ? -18.248 -22.114 12.533 1.00 17.90 88 LYS A CA 1
ATOM 777 C C . LYS A 1 108 ? -19.260 -20.984 12.398 1.00 17.66 88 LYS A C 1
ATOM 778 O O . LYS A 1 108 ? -19.688 -20.482 13.432 1.00 19.85 88 LYS A O 1
ATOM 784 N N . ILE A 1 109 ? -19.537 -20.596 11.151 1.00 18.10 89 ILE A N 1
ATOM 785 C CA . ILE A 1 109 ? -20.497 -19.511 10.804 1.00 18.61 89 ILE A CA 1
ATOM 786 C C . ILE A 1 109 ? -21.507 -20.079 9.802 1.00 20.21 89 ILE A C 1
ATOM 787 O O . ILE A 1 109 ? -21.066 -20.523 8.760 1.00 19.60 89 ILE A O 1
ATOM 792 N N . ASN A 1 110 ? -22.796 -20.120 10.142 1.00 23.05 90 ASN A N 1
ATOM 793 C CA . ASN A 1 110 ? -23.839 -20.692 9.248 1.00 22.53 90 ASN A CA 1
ATOM 794 C C . ASN A 1 110 ? -23.399 -22.054 8.668 1.00 23.10 90 ASN A C 1
ATOM 795 O O . ASN A 1 110 ? -23.401 -22.215 7.419 1.00 23.57 90 ASN A O 1
ATOM 800 N N . ASN A 1 111 ? -22.979 -22.984 9.511 1.00 23.11 91 ASN A N 1
ATOM 801 C CA . ASN A 1 111 ? -22.704 -24.400 9.130 1.00 25.58 91 ASN A CA 1
ATOM 802 C C . ASN A 1 111 ? -21.526 -24.497 8.155 1.00 28.84 91 ASN A C 1
ATOM 803 O O . ASN A 1 111 ? -21.424 -25.496 7.422 1.00 31.27 91 ASN A O 1
ATOM 808 N N . GLU A 1 112 ? -20.656 -23.481 8.118 1.00 22.09 92 GLU A N 1
ATOM 809 C CA . GLU A 1 112 ? -19.483 -23.414 7.246 1.00 22.90 92 GLU A CA 1
ATOM 810 C C . GLU A 1 112 ? -18.272 -23.209 8.172 1.00 20.45 92 GLU A C 1
ATOM 811 O O . GLU A 1 112 ? -18.402 -22.503 9.177 1.00 19.97 92 GLU A O 1
ATOM 817 N N . MET A 1 113 ? -17.113 -23.702 7.771 1.00 18.11 93 MET A N 1
ATOM 818 C CA . MET A 1 113 ? -15.843 -23.329 8.432 1.00 17.14 93 MET A CA 1
ATOM 819 C C . MET A 1 113 ? -15.385 -21.962 7.903 1.00 17.78 93 MET A C 1
ATOM 820 O O . MET A 1 113 ? -15.309 -21.781 6.670 1.00 18.95 93 MET A O 1
ATOM 825 N N . ILE A 1 114 ? -15.020 -21.067 8.809 1.00 16.84 94 ILE A N 1
ATOM 826 C CA . ILE A 1 114 ? -14.175 -19.901 8.500 1.00 16.50 94 ILE A CA 1
ATOM 827 C C . ILE A 1 114 ? -12.800 -20.177 9.104 1.00 15.20 94 ILE A C 1
ATOM 828 O O . ILE A 1 114 ? -12.742 -20.431 10.329 1.00 16.40 94 ILE A O 1
ATOM 833 N N . PHE A 1 115 ? -11.774 -20.190 8.257 1.00 16.21 95 PHE A N 1
ATOM 834 C CA . PH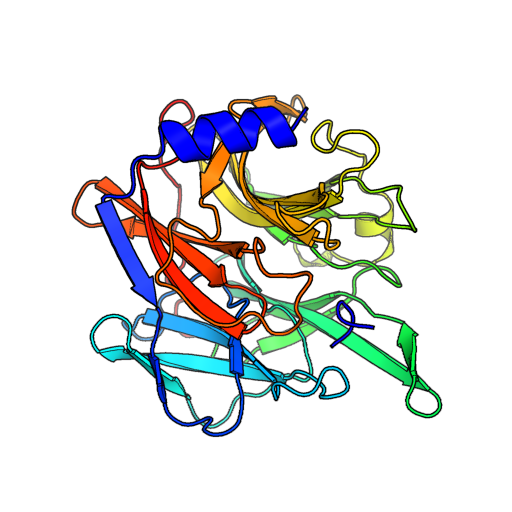E A 1 115 ? -10.394 -20.564 8.635 1.00 15.54 95 PHE A CA 1
ATOM 835 C C . PHE A 1 115 ? -9.577 -19.316 8.399 1.00 16.94 95 PHE A C 1
ATOM 836 O O . PHE A 1 115 ? -9.777 -18.634 7.397 1.00 16.27 95 PHE A O 1
ATOM 844 N N . GLY A 1 116 ? -8.601 -19.081 9.250 1.00 16.53 96 GLY A N 1
ATOM 845 C CA . GLY A 1 116 ? -7.680 -17.968 9.017 1.00 17.01 96 GLY A CA 1
ATOM 846 C C . GLY A 1 116 ? -6.287 -18.265 9.491 1.00 15.70 96 GLY A C 1
ATOM 847 O O . GLY A 1 116 ? -6.050 -19.254 10.185 1.00 14.79 96 GLY A O 1
ATOM 848 N N . GLY A 1 117 ? -5.373 -17.404 9.088 1.00 15.59 97 GLY A N 1
ATOM 849 C CA . GLY A 1 117 ? -3.989 -17.418 9.538 1.00 16.26 97 GLY A CA 1
ATOM 850 C C . GLY A 1 117 ? -3.328 -16.097 9.183 1.00 16.95 97 GLY A C 1
ATOM 851 O O . GLY A 1 117 ? -3.907 -15.288 8.430 1.00 18.22 97 GLY A O 1
ATOM 852 N N . THR A 1 118 ? -2.101 -15.923 9.630 1.00 17.77 98 THR A N 1
ATOM 853 C CA . THR A 1 118 ? -1.317 -14.721 9.303 1.00 17.00 98 THR A CA 1
ATOM 854 C C . THR A 1 118 ? -0.491 -15.015 8.054 1.00 17.09 98 THR A C 1
ATOM 855 O O . THR A 1 118 ? 0.308 -15.982 8.055 1.00 17.38 98 THR A O 1
ATOM 859 N N . HIS A 1 119 ? -0.640 -14.175 7.072 1.00 16.50 99 HIS A N 1
ATOM 860 C CA . HIS A 1 119 ? 0.149 -14.244 5.820 1.00 16.46 99 HIS A CA 1
ATOM 861 C C . HIS A 1 119 ? 1.270 -13.205 5.892 1.00 16.43 99 HIS A C 1
ATOM 862 O O . HIS A 1 119 ? 1.005 -12.027 6.185 1.00 18.65 99 HIS A O 1
ATOM 869 N N . VAL A 1 120 ? 2.487 -13.649 5.651 1.00 18.78 100 VAL A N 1
ATOM 870 C CA . VAL A 1 120 ? 3.696 -12.796 5.755 1.00 20.27 100 VAL A CA 1
ATOM 871 C C . VAL A 1 120 ? 4.203 -12.472 4.350 1.00 19.99 100 VAL A C 1
ATOM 872 O O . VAL A 1 120 ? 4.529 -13.382 3.588 1.00 20.93 100 VAL A O 1
ATOM 876 N N . ARG A 1 121 ? 4.331 -11.176 4.053 1.00 19.27 101 ARG A N 1
ATOM 877 C CA . ARG A 1 121 ? 4.873 -10.720 2.769 1.00 21.45 101 ARG A CA 1
ATOM 878 C C . ARG A 1 121 ? 6.338 -10.320 2.953 1.00 24.01 101 ARG A C 1
ATOM 879 O O . ARG A 1 121 ? 6.678 -9.768 4.014 1.00 23.67 101 ARG A O 1
ATOM 887 N N . LYS A 1 122 ? 7.198 -10.678 1.982 1.00 20.04 102 LYS A N 1
ATOM 888 C CA . LYS A 1 122 ? 8.652 -10.453 2.097 1.00 22.72 102 LYS A CA 1
ATOM 889 C C . LYS A 1 122 ? 9.165 -9.666 0.907 1.00 23.55 102 LYS A C 1
ATOM 890 O O . LYS A 1 122 ? 8.749 -9.902 -0.238 1.00 22.44 102 LYS A O 1
ATOM 896 N N . ASP A 1 123 ? 10.144 -8.817 1.168 1.00 22.23 103 ASP A N 1
ATOM 897 C CA . ASP A 1 123 ? 10.873 -8.124 0.082 1.00 24.89 103 ASP A CA 1
ATOM 898 C C . ASP A 1 123 ? 12.363 -8.246 0.410 1.00 23.85 103 ASP A C 1
ATOM 899 O O . ASP A 1 123 ? 12.748 -7.855 1.516 1.00 24.26 103 ASP A O 1
ATOM 904 N N . LYS A 1 124 ? 13.136 -8.829 -0.492 1.00 24.08 104 LYS A N 1
ATOM 905 C CA . LYS A 1 124 ? 14.605 -9.016 -0.320 1.00 27.29 104 LYS A CA 1
ATOM 906 C C . LYS A 1 124 ? 14.858 -9.698 1.020 1.00 29.23 104 LYS A C 1
ATOM 907 O O . LYS A 1 124 ? 15.703 -9.261 1.798 1.00 27.66 104 LYS A O 1
ATOM 913 N N . GLN A 1 125 ? 14.104 -10.754 1.269 1.00 29.11 105 GLN A N 1
ATOM 914 C CA . GLN A 1 125 ? 14.340 -11.767 2.329 1.00 31.18 105 GLN A CA 1
ATOM 915 C C . GLN A 1 125 ? 13.981 -11.181 3.701 1.00 34.82 105 GLN A C 1
ATOM 916 O O . GLN A 1 125 ? 14.262 -11.887 4.668 1.00 42.05 105 GLN A O 1
ATOM 922 N N . GLU A 1 126 ? 13.318 -10.003 3.790 1.00 27.53 106 GLU A N 1
ATOM 923 C CA . GLU A 1 126 ? 12.814 -9.380 5.048 1.00 32.04 106 GLU A CA 1
ATOM 924 C C . GLU A 1 126 ? 11.294 -9.210 5.041 1.00 29.85 106 GLU A C 1
ATOM 925 O O . GLU A 1 126 ? 10.717 -8.977 3.985 1.00 25.96 106 GLU A O 1
ATOM 931 N N . ILE A 1 127 ? 10.654 -9.248 6.204 1.00 28.74 107 ILE A N 1
ATOM 932 C CA . ILE A 1 127 ? 9.180 -9.086 6.273 1.00 31.04 107 ILE A CA 1
ATOM 933 C C . ILE A 1 127 ? 8.818 -7.650 5.930 1.00 31.68 107 ILE A C 1
ATOM 934 O O . ILE A 1 127 ? 9.347 -6.768 6.592 1.00 42.03 107 ILE A O 1
ATOM 939 N N . SER A 1 128 ? 7.958 -7.411 4.951 1.00 30.73 108 SER A N 1
ATOM 940 C CA . SER A 1 128 ? 7.509 -6.052 4.541 1.00 30.80 108 SER A CA 1
ATOM 941 C C . SER A 1 128 ? 6.104 -5.723 5.084 1.00 35.57 108 SER A C 1
ATOM 942 O O . SER A 1 128 ? 5.814 -4.554 5.318 1.00 31.28 108 SER A O 1
ATOM 945 N N . SER A 1 129 ? 5.231 -6.715 5.230 1.00 29.42 109 SER A N 1
ATOM 946 C CA . SER A 1 129 ? 3.854 -6.569 5.743 1.00 27.60 109 SER A CA 1
ATOM 947 C C . SER A 1 129 ? 3.362 -7.955 6.171 1.00 25.87 109 SER A C 1
ATOM 948 O O . SER A 1 129 ? 4.038 -8.956 5.870 1.00 23.29 109 SER A O 1
ATOM 951 N N . TYR A 1 130 ? 2.319 -8.007 6.986 1.00 21.67 110 TYR A N 1
ATOM 952 C CA . TYR A 1 130 ? 1.644 -9.267 7.326 1.00 19.08 110 TYR A CA 1
ATOM 953 C C . TYR A 1 130 ? 0.172 -8.894 7.484 1.00 19.54 110 TYR A C 1
ATOM 954 O O . TYR A 1 130 ? -0.185 -7.717 7.732 1.00 19.76 110 TYR A O 1
ATOM 963 N N . TYR A 1 131 ? -0.689 -9.866 7.307 1.00 18.64 111 TYR A N 1
ATOM 964 C CA A TYR A 1 131 ? -2.134 -9.607 7.473 0.50 18.79 111 TYR A CA 1
ATOM 965 C CA B TYR A 1 131 ? -2.157 -9.688 7.186 0.50 20.38 111 TYR A CA 1
ATOM 966 C C . TYR A 1 131 ? -2.868 -10.934 7.637 1.00 19.10 111 TYR A C 1
ATOM 967 O O . TYR A 1 131 ? -2.321 -11.994 7.332 1.00 22.16 111 TYR A O 1
ATOM 984 N N . GLY A 1 132 ? -4.069 -10.831 8.174 1.00 16.43 112 GLY A N 1
ATOM 985 C CA . GLY A 1 132 ? -4.946 -12.005 8.337 1.00 16.79 112 GLY A CA 1
ATOM 986 C C . GLY A 1 132 ? -5.523 -12.384 6.978 1.00 20.01 112 GLY A C 1
ATOM 987 O O . GLY A 1 132 ? -6.074 -11.505 6.309 1.00 21.34 112 GLY A O 1
ATOM 988 N N . TYR A 1 133 ? -5.373 -13.635 6.576 1.00 18.04 113 TYR A N 1
ATOM 989 C CA . TYR A 1 133 ? -6.101 -14.214 5.424 1.00 18.61 113 TYR A CA 1
ATOM 990 C C . TYR A 1 133 ? -7.233 -15.081 5.977 1.00 18.96 113 TYR A C 1
ATOM 991 O O . TYR A 1 133 ? -7.006 -15.921 6.870 1.00 19.75 113 TYR A O 1
ATOM 1000 N N . PHE A 1 134 ? -8.414 -14.909 5.413 1.00 16.20 114 PHE A N 1
ATOM 1001 C CA . PHE A 1 134 ? -9.634 -15.657 5.781 1.00 16.37 114 PHE A CA 1
ATOM 1002 C C . PHE A 1 134 ? -10.105 -16.481 4.593 1.00 17.79 114 PHE A C 1
ATOM 1003 O O . PHE A 1 134 ? -10.098 -16.004 3.451 1.00 16.11 114 PHE A O 1
ATOM 1011 N N . TYR A 1 135 ? -10.513 -17.719 4.909 1.00 16.59 115 TYR A N 1
ATOM 1012 C CA . TYR A 1 135 ? -10.956 -18.751 3.968 1.00 16.66 115 TYR A CA 1
ATOM 1013 C C . TYR A 1 135 ? -12.305 -19.293 4.441 1.00 17.41 115 TYR A C 1
ATOM 1014 O O . TYR A 1 135 ? -12.514 -19.385 5.656 1.00 17.00 115 TYR A O 1
ATOM 1023 N N . ARG A 1 136 ? -13.154 -19.764 3.518 1.00 17.60 116 ARG A N 1
ATOM 1024 C CA . ARG A 1 136 ? -14.473 -20.319 3.869 1.00 18.06 116 ARG A CA 1
ATOM 1025 C C . ARG A 1 136 ? -14.702 -21.632 3.121 1.00 17.38 116 ARG A C 1
ATOM 1026 O O . ARG A 1 136 ? -14.227 -21.805 1.981 1.00 19.99 116 ARG A O 1
ATOM 1034 N N . GLY A 1 137 ? -15.383 -22.541 3.753 1.00 18.20 117 GLY A N 1
ATOM 1035 C CA . GLY A 1 137 ? -15.822 -23.790 3.109 1.00 20.22 117 GLY A CA 1
ATOM 1036 C C . GLY A 1 137 ? -15.823 -24.920 4.112 1.00 22.00 117 GLY A C 1
ATOM 1037 O O . GLY A 1 137 ? -16.406 -24.783 5.171 1.00 20.31 117 GLY A O 1
ATOM 1038 N N . THR A 1 138 ? -15.185 -26.024 3.783 1.00 24.62 118 THR A N 1
ATOM 1039 C CA . THR A 1 138 ? -14.980 -27.152 4.718 1.00 25.45 118 THR A CA 1
ATOM 1040 C C . THR A 1 138 ? -13.511 -27.510 4.656 1.00 24.45 118 THR A C 1
ATOM 1041 O O . THR A 1 138 ? -12.806 -27.052 3.767 1.00 24.69 118 THR A O 1
ATOM 1045 N N . PRO A 1 139 ? -12.986 -28.330 5.587 1.00 24.18 119 PRO A N 1
ATOM 1046 C CA . PRO A 1 139 ? -11.590 -28.772 5.489 1.00 26.88 119 PRO A CA 1
ATOM 1047 C C . PRO A 1 139 ? -11.174 -29.443 4.165 1.00 28.59 119 PRO A C 1
ATOM 1048 O O . PRO A 1 139 ? -9.999 -29.470 3.831 1.00 36.31 119 PRO A O 1
ATOM 1052 N N . ASP A 1 140 ? -12.132 -29.959 3.388 1.00 30.95 120 ASP A N 1
ATOM 1053 C CA . ASP A 1 140 ? -11.809 -30.612 2.089 1.00 32.87 120 ASP A CA 1
ATOM 1054 C C . ASP A 1 140 ? -11.566 -29.516 1.044 1.00 32.22 120 ASP A C 1
ATOM 1055 O O . ASP A 1 140 ? -10.847 -29.787 0.062 1.00 31.93 120 ASP A O 1
ATOM 1060 N N . GLU A 1 141 ? -12.164 -28.330 1.213 1.00 29.96 121 GLU A N 1
ATOM 1061 C CA . GLU A 1 141 ? -11.972 -27.237 0.240 1.00 30.76 121 GLU A CA 1
ATOM 1062 C C . GLU A 1 141 ? -12.258 -25.896 0.919 1.00 23.37 121 GLU A C 1
ATOM 1063 O O . GLU A 1 141 ? -13.409 -25.593 1.140 1.00 24.66 121 GLU A O 1
ATOM 1069 N N . LEU A 1 142 ? -11.193 -25.169 1.229 1.00 23.28 122 LEU A N 1
ATOM 1070 C CA . LEU A 1 142 ? -11.290 -23.815 1.830 1.00 20.84 122 LEU A CA 1
ATOM 1071 C C . LEU A 1 142 ? -10.919 -22.789 0.757 1.00 22.53 122 LEU A C 1
ATOM 1072 O O . LEU A 1 142 ? -9.883 -22.940 0.083 1.00 24.35 122 LEU A O 1
ATOM 1077 N N . THR A 1 143 ? -11.749 -21.776 0.604 1.00 19.94 123 THR A N 1
ATOM 1078 C CA . THR A 1 143 ? -11.577 -20.731 -0.426 1.00 20.63 123 THR A CA 1
ATOM 1079 C C . THR A 1 143 ? -11.251 -19.400 0.254 1.00 18.55 123 THR A C 1
ATOM 1080 O O . THR A 1 143 ? -12.066 -18.880 1.041 1.00 20.04 123 THR A O 1
ATOM 1084 N N . TYR A 1 144 ? -10.100 -18.855 -0.115 1.00 18.90 124 TYR A N 1
ATOM 1085 C CA . TYR A 1 144 ? -9.609 -17.546 0.364 1.00 18.38 124 TYR A CA 1
ATOM 1086 C C . TYR A 1 144 ? -10.581 -16.488 -0.116 1.00 19.71 124 TYR A C 1
ATOM 1087 O O . TYR A 1 144 ? -10.905 -16.489 -1.334 1.00 19.72 124 TYR A O 1
ATOM 1096 N N . PHE A 1 145 ? -11.056 -15.622 0.766 1.00 18.41 125 PHE A N 1
ATOM 1097 C CA . PHE A 1 145 ? -12.062 -14.615 0.359 1.00 17.96 125 PHE A CA 1
ATOM 1098 C C . PHE A 1 145 ? -11.807 -13.215 0.872 1.00 18.59 125 PHE A C 1
ATOM 1099 O O . PHE A 1 145 ? -12.397 -12.314 0.270 1.00 19.73 125 PHE A O 1
ATOM 1107 N N . THR A 1 146 ? -11.058 -12.998 1.960 1.00 18.58 126 THR A N 1
ATOM 1108 C CA . THR A 1 146 ? -10.887 -11.596 2.432 1.00 18.28 126 THR A CA 1
ATOM 1109 C C . THR A 1 146 ? -9.638 -11.535 3.290 1.00 17.44 126 THR A C 1
ATOM 1110 O O . THR A 1 146 ? -9.049 -12.576 3.612 1.00 17.65 126 THR A O 1
ATOM 1114 N N . THR A 1 147 ? -9.230 -10.311 3.558 1.00 18.08 127 THR A N 1
ATOM 1115 C CA . THR A 1 147 ? -7.957 -9.977 4.213 1.00 19.42 127 THR A CA 1
ATOM 1116 C C . THR A 1 147 ? -8.194 -8.919 5.289 1.00 20.49 127 THR A C 1
ATOM 1117 O O . THR A 1 147 ? -9.014 -8.002 5.064 1.00 17.89 127 THR A O 1
ATOM 1121 N N . GLY A 1 148 ? -7.420 -9.003 6.367 1.00 19.88 128 GLY A N 1
ATOM 1122 C CA . GLY A 1 148 ? -7.463 -7.983 7.423 1.00 19.33 128 GLY A CA 1
ATOM 1123 C C . GLY A 1 148 ? -6.580 -6.794 7.042 1.00 19.42 128 GLY A C 1
ATOM 1124 O O . GLY A 1 148 ? -5.887 -6.782 6.021 1.00 20.10 128 GLY A O 1
ATOM 1125 N N . PRO A 1 149 ? -6.529 -5.793 7.917 1.00 20.19 129 PRO A N 1
ATOM 1126 C CA . PRO A 1 149 ? -5.720 -4.617 7.648 1.00 20.47 129 PRO A CA 1
ATOM 1127 C C . PRO A 1 149 ? -4.220 -4.956 7.704 1.00 20.49 129 PRO A C 1
ATOM 1128 O O . PRO A 1 149 ? -3.800 -5.910 8.347 1.00 22.39 129 PRO A O 1
ATOM 1132 N N . ASP A 1 150 ? -3.431 -4.052 7.128 1.00 22.85 130 ASP A N 1
ATOM 1133 C CA A ASP A 1 150 ? -1.952 -4.139 7.102 0.50 24.13 130 ASP A CA 1
ATOM 1134 C CA B ASP A 1 150 ? -1.949 -4.128 7.095 0.50 24.04 130 ASP A CA 1
ATOM 1135 C C . ASP A 1 150 ? -1.409 -4.241 8.526 1.00 24.03 130 ASP A C 1
ATOM 1136 O O . ASP A 1 150 ? -1.751 -3.377 9.375 1.00 24.55 130 ASP A O 1
ATOM 1145 N N . CYS A 1 151 ? -0.569 -5.241 8.765 1.00 21.45 131 CYS A N 1
ATOM 1146 C CA . CYS A 1 151 ? 0.222 -5.386 9.995 1.00 22.29 131 CYS A CA 1
ATOM 1147 C C . CYS A 1 151 ? -0.729 -5.517 11.206 1.00 22.36 131 CYS A C 1
ATOM 1148 O O . CYS A 1 151 ? -0.393 -5.037 12.284 1.00 25.10 131 CYS A O 1
ATOM 1151 N N . MET A 1 152 ? -1.790 -6.330 11.078 1.00 20.18 132 MET A N 1
ATOM 1152 C CA . MET A 1 152 ? -2.601 -6.780 12.228 1.00 18.01 132 MET A CA 1
ATOM 1153 C C . MET A 1 152 ? -2.718 -8.305 12.174 1.00 20.01 132 MET A C 1
ATOM 1154 O O . MET A 1 152 ? -2.943 -8.863 11.060 1.00 23.13 132 MET A O 1
ATOM 1159 N N . LYS A 1 153 ? -2.630 -8.891 13.330 1.00 19.71 133 LYS A N 1
ATOM 1160 C CA . LYS A 1 153 ? -2.936 -10.315 13.513 1.00 22.47 133 LYS A CA 1
ATOM 1161 C C . LYS A 1 153 ? -3.913 -10.444 14.671 1.00 20.51 133 LYS A C 1
ATOM 1162 O O . LYS A 1 153 ? -4.499 -9.429 15.129 1.00 19.86 133 LYS A O 1
ATOM 1168 N N . ASP A 1 154 ? -4.248 -11.682 15.035 1.00 19.16 134 ASP A N 1
ATOM 1169 C CA . ASP A 1 154 ? -5.124 -11.977 16.188 1.00 19.93 134 ASP A CA 1
ATOM 1170 C C . ASP A 1 154 ? -6.550 -11.472 15.925 1.00 17.57 134 ASP A C 1
ATOM 1171 O O . ASP A 1 154 ? -7.248 -11.117 16.873 1.00 20.36 134 ASP A O 1
ATOM 1176 N N . ILE A 1 155 ? -7.019 -11.570 14.691 1.00 16.85 135 ILE A N 1
ATOM 1177 C CA . ILE A 1 155 ? -8.433 -11.244 14.343 1.00 16.40 135 ILE A CA 1
ATOM 1178 C C . ILE A 1 155 ? -9.265 -12.527 14.460 1.00 15.91 135 IL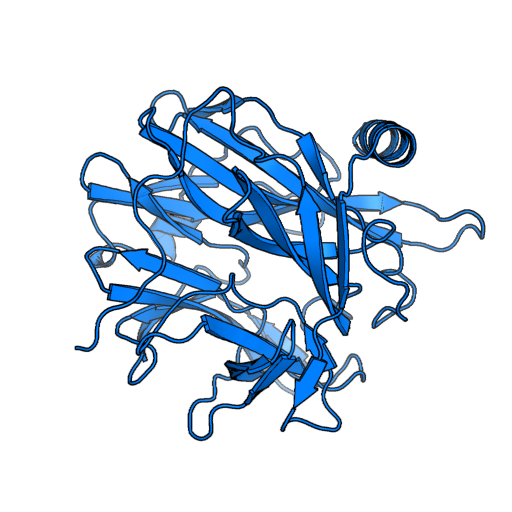E A C 1
ATOM 1179 O O . ILE A 1 155 ? -8.827 -13.567 13.921 1.00 17.00 135 ILE A O 1
ATOM 1184 N N . ARG A 1 156 ? -10.402 -12.466 15.123 1.00 14.73 136 ARG A N 1
ATOM 1185 C CA . ARG A 1 156 ? -11.216 -13.697 15.377 1.00 15.74 136 ARG A CA 1
ATOM 1186 C C . ARG A 1 156 ? -12.679 -13.373 15.204 1.00 16.72 136 ARG A C 1
ATOM 1187 O O . ARG A 1 156 ? -13.057 -12.239 15.411 1.00 18.29 136 ARG A O 1
ATOM 1195 N N . VAL A 1 157 ? -13.444 -14.379 14.797 1.00 15.54 137 VAL A N 1
ATOM 1196 C CA . VAL A 1 157 ? -14.902 -14.191 14.602 1.00 16.40 137 VAL A CA 1
ATOM 1197 C C . VAL A 1 157 ? -15.693 -15.264 15.342 1.00 16.45 137 VAL A C 1
ATOM 1198 O O . VAL A 1 157 ? -15.202 -16.375 15.618 1.00 15.88 137 VAL A O 1
ATOM 1202 N N . LEU A 1 158 ? -16.984 -14.974 15.521 1.00 17.28 138 LEU A N 1
ATOM 1203 C CA . LEU A 1 158 ? -17.971 -15.975 15.932 1.00 16.25 138 LEU A CA 1
ATOM 1204 C C . LEU A 1 158 ? -19.346 -15.487 15.522 1.00 17.48 138 LEU A C 1
ATOM 1205 O O . LEU A 1 158 ? -19.540 -14.283 15.265 1.00 17.04 138 LEU A O 1
ATOM 1210 N N . GLN A 1 159 ? -20.283 -16.432 15.544 1.00 16.75 139 GLN A N 1
ATOM 1211 C CA . GLN A 1 159 ? -21.711 -16.096 15.299 1.00 17.59 139 GLN A CA 1
ATOM 1212 C C . GLN A 1 159 ? -22.395 -15.817 16.643 1.00 17.51 139 GLN A C 1
ATOM 1213 O O . GLN A 1 159 ? -22.299 -16.631 17.562 1.00 19.32 139 GLN A O 1
ATOM 1219 N N . LEU A 1 160 ? -23.076 -14.675 16.745 1.00 18.29 140 LEU A N 1
ATOM 1220 C CA . LEU A 1 160 ? -23.801 -14.251 17.956 1.00 17.41 140 LEU A CA 1
ATOM 1221 C C . LEU A 1 160 ? -25.216 -14.841 17.984 1.00 20.00 140 LEU A C 1
ATOM 1222 O O . LEU A 1 160 ? -25.651 -15.492 17.002 1.00 20.01 140 LEU A O 1
ATOM 1227 N N . GLN A 1 161 ? -25.873 -14.649 19.120 1.00 20.97 141 GLN A N 1
ATOM 1228 C CA . GLN A 1 161 ? -27.178 -15.271 19.421 1.00 22.29 141 GLN A CA 1
ATOM 1229 C C . GLN A 1 161 ? -28.212 -14.858 18.365 1.00 22.23 141 GLN A C 1
ATOM 1230 O O . GLN A 1 161 ? -29.085 -15.696 18.071 1.00 24.29 141 GLN A O 1
ATOM 1236 N N . ASP A 1 162 ? -28.116 -13.652 17.795 1.00 22.39 142 ASP A N 1
ATOM 1237 C CA . ASP A 1 162 ? -29.052 -13.179 16.734 1.00 23.36 142 ASP A CA 1
ATOM 1238 C C . ASP A 1 162 ? -28.582 -13.498 15.310 1.00 25.31 142 ASP A C 1
ATOM 1239 O O . ASP A 1 162 ? -29.268 -13.119 14.347 1.00 24.60 142 ASP A O 1
ATOM 1244 N N . GLY A 1 163 ? -27.497 -14.271 15.148 1.00 21.74 143 GLY A N 1
ATOM 1245 C CA . GLY A 1 163 ? -27.023 -14.713 13.841 1.00 22.02 143 GLY A CA 1
ATOM 1246 C C . GLY A 1 163 ? -25.988 -13.774 13.252 1.00 21.21 143 GLY A C 1
ATOM 1247 O O . GLY A 1 163 ? -25.392 -14.183 12.266 1.00 20.52 143 GLY A O 1
ATOM 1248 N N . ARG A 1 164 ? -25.827 -12.549 13.788 1.00 19.96 144 ARG A N 1
ATOM 1249 C CA . ARG A 1 164 ? -24.799 -11.604 13.288 1.00 18.68 144 ARG A CA 1
ATOM 1250 C C . ARG A 1 164 ? -23.383 -12.111 13.648 1.00 18.36 144 ARG A C 1
ATOM 1251 O O . ARG A 1 164 ? -23.237 -13.132 14.344 1.00 19.52 144 ARG A O 1
ATOM 1259 N N . LEU A 1 165 ? -22.394 -11.407 13.114 1.00 18.26 145 LEU A N 1
ATOM 1260 C CA . LEU A 1 165 ? -20.955 -11.798 13.191 1.00 16.54 145 LEU A CA 1
ATOM 1261 C C . LEU A 1 165 ? -20.250 -10.890 14.175 1.00 17.55 145 LEU A C 1
ATOM 1262 O O . LEU A 1 165 ? -20.151 -9.675 13.922 1.00 18.99 145 LEU A O 1
ATOM 1267 N N . GLY A 1 166 ? -19.772 -11.443 15.288 1.00 18.23 146 GLY A N 1
ATOM 1268 C CA . GLY A 1 166 ? -18.847 -10.729 16.171 1.00 18.52 146 GLY A CA 1
ATOM 1269 C C . GLY A 1 166 ? -17.431 -10.822 15.657 1.00 17.55 146 GLY A C 1
ATOM 1270 O O . GLY A 1 166 ? -17.017 -11.922 15.274 1.00 17.65 146 GLY A O 1
ATOM 1271 N N . VAL A 1 167 ? -16.730 -9.704 15.621 1.00 15.97 147 VAL A N 1
ATOM 1272 C CA . VAL A 1 167 ? -15.354 -9.614 15.093 1.00 16.56 147 VAL A CA 1
ATOM 1273 C C . VAL A 1 167 ? -14.483 -8.983 16.170 1.00 17.25 147 VAL A C 1
ATOM 1274 O O . VAL A 1 167 ? -14.702 -7.830 16.557 1.00 16.71 147 VAL A O 1
ATOM 1278 N N . PHE A 1 168 ? -13.453 -9.706 16.567 1.00 15.98 148 PHE A N 1
ATOM 1279 C CA . PHE A 1 168 ? -12.370 -9.184 17.411 1.00 16.64 148 PHE A CA 1
ATOM 1280 C C . PHE A 1 168 ? -11.209 -8.745 16.531 1.00 16.74 148 PHE A C 1
ATOM 1281 O O . PHE A 1 168 ? -10.732 -9.515 15.701 1.00 16.79 148 PHE A O 1
ATOM 1289 N N . SER A 1 169 ? -10.767 -7.522 16.773 1.00 18.39 149 SER A N 1
ATOM 1290 C CA . SER A 1 169 ? -9.553 -6.935 16.192 1.00 18.10 149 SER A CA 1
ATOM 1291 C C . SER A 1 169 ? -8.427 -6.959 17.232 1.00 16.25 149 SER A C 1
ATOM 1292 O O . SER A 1 169 ? -8.637 -7.198 18.414 1.00 15.47 149 SER A O 1
ATOM 1295 N N . ARG A 1 170 ? -7.222 -6.628 16.786 1.00 17.40 150 ARG A N 1
ATOM 1296 C CA . ARG A 1 170 ? -6.089 -6.500 17.704 1.00 15.27 150 ARG A CA 1
ATOM 1297 C C . ARG A 1 170 ? -5.014 -5.579 17.151 1.00 16.83 150 ARG A C 1
ATOM 1298 O O . ARG A 1 170 ? -3.939 -6.000 16.737 1.00 18.47 150 ARG A O 1
ATOM 1306 N N . PRO A 1 171 ? -5.255 -4.259 17.145 1.00 17.02 151 PRO A N 1
ATOM 1307 C CA . PRO A 1 171 ? -4.204 -3.300 16.784 1.00 18.49 151 PRO A CA 1
ATOM 1308 C C . PRO A 1 171 ? -3.028 -3.425 17.744 1.00 17.76 151 PRO A C 1
ATOM 1309 O O . PRO A 1 171 ? -3.202 -3.571 18.972 1.00 19.74 151 PRO A O 1
ATOM 1313 N N . ARG A 1 172 ? -1.821 -3.425 17.177 1.00 18.20 152 ARG A N 1
ATOM 1314 C CA . ARG A 1 172 ? -0.578 -3.440 17.977 1.00 20.36 152 ARG A CA 1
ATOM 1315 C C . ARG A 1 172 ? 0.514 -2.718 17.191 1.00 20.89 152 ARG A C 1
ATOM 1316 O O . ARG A 1 172 ? 0.863 -3.128 16.078 1.00 21.06 152 ARG A O 1
ATOM 1324 N N . VAL A 1 173 ? 0.946 -1.583 17.726 1.00 21.01 153 VAL A N 1
ATOM 1325 C CA . VAL A 1 173 ? 2.046 -0.753 17.153 1.00 23.82 153 VAL A CA 1
ATOM 1326 C C . VAL A 1 173 ? 3.007 -0.482 18.312 1.00 21.31 153 VAL A C 1
ATOM 1327 O O . VAL A 1 173 ? 2.604 0.163 19.258 1.00 20.77 153 VAL A O 1
ATOM 1331 N N . GLY A 1 174 ? 4.210 -1.023 18.249 1.00 22.97 154 GLY A N 1
ATOM 1332 C CA . GLY A 1 174 ? 5.167 -0.912 19.372 1.00 22.62 154 GLY A CA 1
ATOM 1333 C C . GLY A 1 174 ? 4.544 -1.386 20.661 1.00 25.58 154 GLY A C 1
ATOM 1334 O O . GLY A 1 174 ? 3.956 -2.514 20.715 1.00 25.41 154 GLY A O 1
ATOM 1335 N N . CYS A 1 175 ? 4.579 -0.567 21.695 1.00 23.39 155 CYS A N 1
ATOM 1336 C CA . CYS A 1 175 ? 4.071 -0.989 23.021 1.00 25.23 155 CYS A CA 1
ATOM 1337 C C . CYS A 1 175 ? 2.598 -0.607 23.226 1.00 23.18 155 CYS A C 1
ATOM 1338 O O . CYS A 1 175 ? 2.111 -0.790 24.348 1.00 28.54 155 CYS A O 1
ATOM 1341 N N . ARG A 1 176 ? 1.889 -0.163 22.187 1.00 21.88 156 ARG A N 1
ATOM 1342 C CA . ARG A 1 176 ? 0.461 0.208 22.267 1.00 23.42 156 ARG A CA 1
ATOM 1343 C C . ARG A 1 176 ? -0.325 -0.920 21.594 1.00 23.72 156 ARG A C 1
ATOM 1344 O O . ARG A 1 176 ? -0.192 -1.102 20.352 1.00 23.31 156 ARG A O 1
ATOM 1352 N N . ALA A 1 177 ? -1.134 -1.613 22.377 1.00 22.17 157 ALA A N 1
ATOM 1353 C CA . ALA A 1 177 ? -1.967 -2.715 21.864 1.00 19.32 157 ALA A CA 1
ATOM 1354 C C . ALA A 1 177 ? -3.360 -2.620 22.491 1.00 21.30 157 ALA A C 1
ATOM 1355 O O . ALA A 1 177 ? -3.512 -2.193 23.655 1.00 19.63 157 ALA A O 1
ATOM 1357 N N . SER A 1 178 ? -4.364 -3.055 21.749 1.00 19.90 158 SER A N 1
ATOM 1358 C CA . SER A 1 178 ? -5.728 -3.189 22.260 1.00 18.90 158 SER A CA 1
ATOM 1359 C C . SER A 1 178 ? -6.381 -4.394 21.574 1.00 18.87 158 SER A C 1
ATOM 1360 O O . SER A 1 178 ? -5.940 -4.774 20.490 1.00 18.52 158 SER A O 1
ATOM 1363 N N . ILE A 1 179 ? -7.407 -4.923 22.215 1.00 18.05 159 ILE A N 1
ATOM 1364 C CA . ILE A 1 179 ? -8.427 -5.810 21.603 1.00 19.36 159 ILE A CA 1
ATOM 1365 C C . ILE A 1 179 ? -9.664 -4.947 21.340 1.00 19.05 159 ILE A C 1
ATOM 1366 O O . ILE A 1 179 ? -10.138 -4.284 22.280 1.00 18.29 159 ILE A O 1
ATOM 1371 N N . GLY A 1 180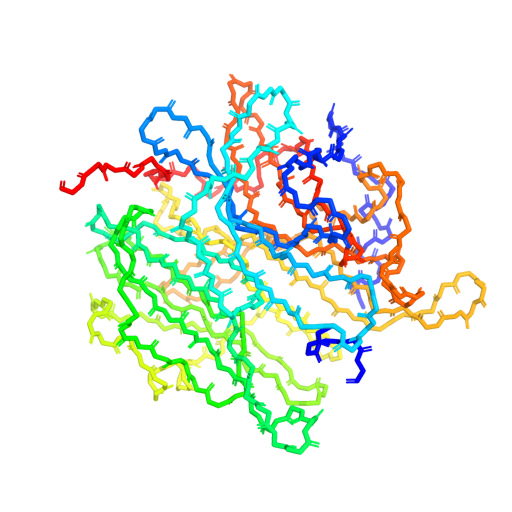 ? -10.114 -4.956 20.087 1.00 17.70 160 GLY A N 1
ATOM 1372 C CA . GLY A 1 180 ? -11.332 -4.281 19.636 1.00 18.32 160 GLY A CA 1
ATOM 1373 C C . GLY A 1 180 ? -12.422 -5.260 19.296 1.00 17.68 160 GLY A C 1
ATOM 1374 O O . GLY A 1 180 ? -12.179 -6.473 19.251 1.00 17.03 160 GLY A O 1
ATOM 1375 N N . PHE A 1 181 ? -13.605 -4.753 19.049 1.00 17.43 161 PHE A N 1
ATOM 1376 C CA . PHE A 1 181 ? -14.763 -5.616 18.755 1.00 17.36 161 PHE A CA 1
ATOM 1377 C C . PHE A 1 181 ? -15.814 -4.829 18.015 1.00 17.86 161 PHE A C 1
ATOM 1378 O O . PHE A 1 181 ? -16.054 -3.638 18.354 1.00 17.00 161 PHE A O 1
ATOM 1386 N N . VAL A 1 182 ? -16.340 -5.437 16.963 1.00 18.41 162 VAL A N 1
ATOM 1387 C CA . VAL A 1 182 ? -17.448 -4.827 16.175 1.00 18.91 162 VAL A CA 1
ATOM 1388 C C . VAL A 1 182 ? -18.393 -5.934 15.747 1.00 19.43 162 VAL A C 1
ATOM 1389 O O . VAL A 1 182 ? -17.944 -7.076 15.565 1.00 19.08 162 VAL A O 1
ATOM 1393 N N . ILE A 1 183 ? -19.681 -5.607 15.615 1.00 17.47 163 ILE A N 1
ATOM 1394 C CA . ILE A 1 183 ? -20.691 -6.555 15.109 1.00 19.31 163 ILE A CA 1
ATOM 1395 C C . ILE A 1 183 ? -20.994 -6.205 13.657 1.00 20.20 163 ILE A C 1
ATOM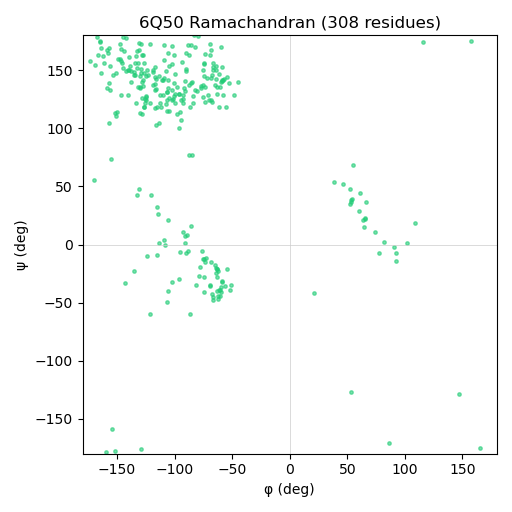 1396 O O . ILE A 1 183 ? -21.344 -5.007 13.382 1.00 21.99 163 ILE A O 1
ATOM 1401 N N . LEU A 1 184 ? -20.841 -7.171 12.768 1.00 20.06 164 LEU A N 1
ATOM 1402 C CA . LEU A 1 184 ? -21.180 -7.058 11.323 1.00 21.65 164 LEU A CA 1
ATOM 1403 C C . LEU A 1 184 ? -22.408 -7.898 11.044 1.00 20.71 164 LEU A C 1
ATOM 1404 O O . LEU A 1 184 ? -22.703 -8.825 11.830 1.00 21.62 164 LEU A O 1
ATOM 1409 N N . ASN A 1 185 ? -23.117 -7.601 9.947 1.00 21.01 165 ASN A N 1
ATOM 1410 C CA . ASN A 1 185 ? -24.317 -8.385 9.614 1.00 22.29 165 ASN A CA 1
ATOM 1411 C C . ASN A 1 185 ? -23.909 -9.794 9.184 1.00 22.00 165 ASN A C 1
ATOM 1412 O O . ASN A 1 185 ? -24.630 -10.741 9.513 1.00 23.42 165 ASN A O 1
ATOM 1417 N N . SER A 1 186 ? -22.790 -9.927 8.492 1.00 21.70 166 SER A N 1
ATOM 1418 C CA . SER A 1 186 ? -22.382 -11.251 7.966 1.00 22.13 166 SER A CA 1
ATOM 1419 C C . SER A 1 186 ? -20.928 -11.245 7.557 1.00 21.23 166 SER A C 1
ATOM 1420 O O . SER A 1 186 ? -20.289 -10.182 7.474 1.00 21.37 166 SER A O 1
ATOM 1423 N N . ILE A 1 187 ? -20.444 -12.462 7.292 1.00 22.20 167 ILE A N 1
ATOM 1424 C CA . ILE A 1 187 ? -19.039 -12.688 6.891 1.00 22.59 167 ILE A CA 1
ATOM 1425 C C . ILE A 1 187 ? -18.780 -11.982 5.543 1.00 23.70 167 ILE A C 1
ATOM 1426 O O . ILE A 1 187 ? -17.635 -11.614 5.262 1.00 22.70 167 ILE A O 1
ATOM 1431 N N . ASP A 1 188 ? -19.818 -11.677 4.749 1.00 24.06 168 ASP A N 1
ATOM 1432 C CA . ASP A 1 188 ? -19.642 -11.008 3.434 1.00 27.05 168 ASP A CA 1
ATOM 1433 C C . ASP A 1 188 ? -19.257 -9.534 3.624 1.00 25.96 168 ASP A C 1
ATOM 1434 O O . ASP A 1 188 ? -18.785 -8.920 2.659 1.00 27.80 168 ASP A O 1
ATOM 1439 N N . GLU A 1 189 ? -19.350 -8.976 4.834 1.00 23.30 169 GLU A N 1
ATOM 1440 C CA . GLU A 1 189 ? -18.896 -7.602 5.145 1.00 23.30 169 GLU A CA 1
ATOM 1441 C C . GLU A 1 189 ? -17.474 -7.580 5.711 1.00 20.43 169 GLU A C 1
ATOM 1442 O O . GLU A 1 189 ? -16.946 -6.490 5.889 1.00 20.84 169 GLU A O 1
ATOM 1448 N N . LEU A 1 190 ? -16.888 -8.741 5.979 1.00 20.40 170 LEU A N 1
ATOM 1449 C CA . LEU A 1 190 ? -15.578 -8.779 6.676 1.00 19.92 170 LEU A CA 1
ATOM 1450 C C . LEU A 1 190 ? -14.485 -8.349 5.716 1.00 20.99 170 LEU A C 1
ATOM 1451 O O . LEU A 1 190 ? -14.342 -8.984 4.686 1.00 20.94 170 LEU A O 1
ATOM 1456 N N . GLY A 1 191 ? -13.753 -7.323 6.100 1.00 21.27 171 GLY A N 1
ATOM 1457 C CA . GLY A 1 191 ? -12.695 -6.702 5.292 1.00 20.65 171 GLY A CA 1
ATOM 1458 C C . GLY A 1 191 ? -11.822 -5.822 6.148 1.00 21.24 171 GLY A C 1
ATOM 1459 O O . GLY A 1 191 ? -12.152 -5.582 7.349 1.00 20.96 171 GLY A O 1
ATOM 1460 N N . ALA A 1 192 ? -10.757 -5.283 5.546 1.00 20.56 172 ALA A N 1
ATOM 1461 C CA . ALA A 1 192 ? -9.687 -4.556 6.271 1.00 23.23 172 ALA A CA 1
ATOM 1462 C C . ALA A 1 192 ? -10.269 -3.319 6.960 1.00 24.28 172 ALA A C 1
ATOM 1463 O O . ALA A 1 192 ? -9.965 -3.136 8.138 1.00 22.93 172 ALA A O 1
ATOM 1465 N N . GLU A 1 193 ? -11.081 -2.524 6.255 1.00 24.60 173 GLU A N 1
ATOM 1466 C CA . GLU A 1 193 ? -11.539 -1.201 6.784 1.00 28.47 173 GLU A CA 1
ATOM 1467 C C . GLU A 1 193 ? -12.455 -1.420 8.014 1.00 24.65 173 GLU A C 1
ATOM 1468 O O . GLU A 1 193 ? -12.192 -0.789 9.065 1.00 25.25 173 GLU A O 1
ATOM 1474 N N . VAL A 1 194 ? -13.406 -2.358 7.976 1.00 21.26 174 VAL A N 1
ATOM 1475 C CA . VAL A 1 194 ? -14.315 -2.551 9.137 1.00 21.97 174 VAL A CA 1
ATOM 1476 C C . VAL A 1 194 ? -13.539 -3.129 10.324 1.00 20.70 174 VAL A C 1
ATOM 1477 O O . VAL A 1 194 ? -13.873 -2.790 11.442 1.00 21.25 174 VAL A O 1
ATOM 1481 N N . ILE A 1 195 ? -12.549 -3.989 10.092 1.00 19.10 175 ILE A N 1
ATOM 1482 C CA . ILE A 1 195 ? -11.723 -4.525 11.212 1.00 19.41 175 ILE A CA 1
ATOM 1483 C C . ILE A 1 195 ? -10.901 -3.375 11.811 1.00 20.02 175 ILE A C 1
ATOM 1484 O O . ILE A 1 195 ? -10.870 -3.225 13.085 1.00 20.88 175 ILE A O 1
ATOM 1489 N N . ALA A 1 196 ? -10.253 -2.606 10.953 1.00 21.52 176 ALA A N 1
ATOM 1490 C CA . ALA A 1 196 ? -9.421 -1.441 11.361 1.00 22.82 176 ALA A CA 1
ATOM 1491 C C . ALA A 1 196 ? -10.247 -0.447 12.203 1.00 25.06 176 ALA A C 1
ATOM 1492 O O . ALA A 1 196 ? -9.700 0.114 13.153 1.00 28.05 176 ALA A O 1
ATOM 1494 N N . LYS A 1 197 ? -11.520 -0.269 11.903 1.00 25.90 177 LYS A N 1
ATOM 1495 C CA . LYS A 1 197 ? -12.352 0.728 12.624 1.00 27.97 177 LYS A CA 1
ATOM 1496 C C . LYS A 1 197 ? -13.051 0.118 13.844 1.00 26.26 177 LYS A C 1
ATOM 1497 O O . LYS A 1 197 ? -13.811 0.856 14.496 1.00 23.84 177 LYS A O 1
ATOM 1503 N N . ALA A 1 198 ? -12.851 -1.166 14.173 1.00 21.91 178 ALA A N 1
ATOM 1504 C CA . ALA A 1 198 ? -13.522 -1.737 15.353 1.00 20.06 178 ALA A CA 1
ATOM 1505 C C . ALA A 1 198 ? -13.147 -0.938 16.590 1.00 19.32 178 ALA A C 1
ATOM 1506 O O . ALA A 1 198 ? -11.955 -0.717 16.843 1.00 22.04 178 ALA A O 1
ATOM 1508 N N . PRO A 1 199 ? -14.120 -0.465 17.403 1.00 19.61 179 PRO A N 1
ATOM 1509 C CA . PRO A 1 199 ? -13.757 0.236 18.639 1.00 23.20 179 PRO A CA 1
ATOM 1510 C C . PRO A 1 199 ? -13.080 -0.670 19.673 1.00 20.84 179 PRO A C 1
ATOM 1511 O O . PRO A 1 199 ? -13.339 -1.884 19.715 1.00 19.66 179 PRO A O 1
ATOM 1515 N N . PRO A 1 200 ? -12.231 -0.113 20.558 1.00 22.31 180 PRO A N 1
ATOM 1516 C CA . PRO A 1 200 ? -11.561 -0.877 21.608 1.00 20.81 180 PRO A CA 1
ATOM 1517 C C . PRO A 1 200 ? -12.513 -1.418 22.663 1.00 22.53 180 PRO A C 1
ATOM 1518 O O . PRO A 1 200 ? -13.598 -0.866 22.857 1.00 24.11 180 PRO A O 1
ATOM 1522 N N . LEU A 1 201 ? -12.123 -2.557 23.231 1.00 20.87 181 LEU A N 1
ATOM 1523 C CA . LEU A 1 201 ? -12.679 -3.090 24.478 1.00 19.10 181 LEU A CA 1
ATOM 1524 C C . LEU A 1 201 ? -11.698 -2.813 25.602 1.00 21.97 181 LEU A C 1
ATOM 1525 O O . LEU A 1 201 ? -10.469 -2.752 25.348 1.00 22.76 181 LEU A O 1
ATOM 1530 N N . ASP A 1 202 ? -12.210 -2.745 26.825 1.00 22.05 182 ASP A N 1
ATOM 1531 C CA . ASP A 1 202 ? -11.367 -2.412 28.004 1.00 25.07 182 ASP A CA 1
ATOM 1532 C C . ASP A 1 202 ? -10.761 -3.705 28.564 1.00 24.73 182 ASP A C 1
ATOM 1533 O O . ASP A 1 202 ? -11.304 -4.246 29.522 1.00 25.46 182 ASP A O 1
ATOM 1538 N N . ILE A 1 203 ? -9.723 -4.234 27.915 1.00 23.28 183 ILE A N 1
ATOM 1539 C CA . ILE A 1 203 ? -9.140 -5.559 28.269 1.00 24.18 183 ILE A CA 1
ATOM 1540 C C . ILE A 1 203 ? -7.656 -5.382 28.625 1.00 24.39 183 ILE A C 1
ATOM 1541 O O . ILE A 1 203 ? -7.266 -5.787 29.751 1.00 27.59 183 ILE A O 1
ATOM 1546 N N . LEU A 1 204 ? -6.849 -4.872 27.703 1.00 22.92 184 LEU A N 1
ATOM 1547 C CA . LEU A 1 204 ? -5.371 -4.788 27.898 1.00 22.79 184 LEU A CA 1
ATOM 1548 C C . LEU A 1 204 ? -4.998 -3.523 28.659 1.00 26.93 184 LEU A C 1
ATOM 1549 O O . LEU A 1 204 ? -5.651 -2.494 28.453 1.00 31.83 184 LEU A O 1
ATOM 1554 N N . SER A 1 205 ? -4.047 -3.652 29.573 1.00 27.97 185 SER A N 1
ATOM 1555 C CA . SER A 1 205 ? -3.488 -2.518 30.355 1.00 29.27 185 SER A CA 1
ATOM 1556 C C . SER A 1 205 ? -2.293 -1.930 29.609 1.00 29.18 185 SER A C 1
ATOM 1557 O O . SER A 1 205 ? -1.739 -2.518 28.644 1.00 27.27 185 SER A O 1
ATOM 1560 N N . GLU A 1 206 ? -1.906 -0.746 30.028 1.00 28.55 186 GLU A N 1
ATOM 1561 C CA . GLU A 1 206 ? -0.621 -0.155 29.624 1.00 30.67 186 GLU A CA 1
ATOM 1562 C C . GLU A 1 206 ? 0.508 -1.204 29.725 1.00 25.02 186 GLU A C 1
ATOM 1563 O O . GLU A 1 206 ? 0.595 -1.877 30.770 1.00 29.45 186 GLU A O 1
ATOM 1569 N N . ASN A 1 207 ? 1.417 -1.207 28.751 1.00 28.00 187 ASN A N 1
ATOM 1570 C CA . ASN A 1 207 ? 2.664 -2.034 28.762 1.00 29.62 187 ASN A CA 1
ATOM 1571 C C . ASN A 1 207 ? 2.295 -3.514 28.711 1.00 27.18 187 ASN A C 1
ATOM 1572 O O . ASN A 1 207 ? 3.081 -4.375 29.196 1.00 28.87 187 ASN A O 1
ATOM 1577 N N . THR A 1 208 ? 1.109 -3.811 28.209 1.00 23.21 188 THR A N 1
ATOM 1578 C CA . THR A 1 208 ? 0.723 -5.227 28.004 1.00 22.98 188 THR A CA 1
ATOM 1579 C C . THR A 1 208 ? 0.265 -5.393 26.559 1.00 24.47 188 THR A C 1
ATOM 1580 O O . THR A 1 208 ? -0.078 -4.404 25.847 1.00 22.19 188 THR A O 1
ATOM 1584 N N . TRP A 1 209 ? 0.228 -6.649 26.135 1.00 20.53 189 TRP A N 1
ATOM 1585 C CA . TRP A 1 209 ? -0.450 -6.982 24.872 1.00 19.44 189 TRP A CA 1
ATOM 1586 C C . TRP A 1 209 ? -1.158 -8.321 25.038 1.00 20.05 189 TRP A C 1
ATOM 1587 O O . TRP A 1 209 ? -1.213 -8.817 26.133 1.00 19.10 189 TRP A O 1
ATOM 1598 N N . GLY A 1 210 ? -1.865 -8.751 24.012 1.00 19.30 190 GLY A N 1
ATOM 1599 C CA . GLY A 1 210 ? -2.672 -9.980 24.125 1.00 19.14 190 GLY A CA 1
ATOM 1600 C C . GLY A 1 210 ? -3.649 -10.054 22.981 1.00 17.18 190 GLY A C 1
ATOM 1601 O O . GLY A 1 210 ? -3.605 -9.218 22.114 1.00 18.18 190 GLY A O 1
ATOM 1602 N N . GLY A 1 211 ? -4.523 -11.058 22.989 1.00 16.46 191 GLY A N 1
ATOM 1603 C CA . GLY A 1 211 ? -5.432 -11.226 21.855 1.00 17.56 191 GLY A CA 1
ATOM 1604 C C . GLY A 1 211 ? -6.424 -12.312 22.152 1.00 16.87 191 GLY A C 1
ATOM 1605 O O . GLY A 1 211 ? -6.162 -13.093 23.062 1.00 18.50 191 GLY A O 1
ATOM 1606 N N . VAL A 1 212 ? -7.567 -12.304 21.458 1.00 15.17 192 VAL A N 1
ATOM 1607 C CA . VAL A 1 212 ? -8.504 -13.450 21.478 1.00 17.32 192 VAL A CA 1
ATOM 1608 C C . VAL A 1 212 ? -7.925 -14.536 20.581 1.00 17.65 192 VAL A C 1
ATOM 1609 O O . VAL A 1 212 ? -7.473 -14.193 19.473 1.00 17.20 192 VAL A O 1
ATOM 1613 N N . ASN A 1 213 ? -7.961 -15.805 21.022 1.00 15.91 193 ASN A N 1
ATOM 1614 C CA . ASN A 1 213 ? -7.584 -16.963 20.192 1.00 16.17 193 ASN A CA 1
ATOM 1615 C C . ASN A 1 213 ? -8.854 -17.731 19.752 1.00 14.73 193 ASN A C 1
ATOM 1616 O O . ASN A 1 213 ? -8.878 -18.215 18.600 1.00 15.45 193 ASN A O 1
ATOM 1621 N N . GLN A 1 214 ? -9.824 -17.876 20.625 1.00 15.25 194 GLN A N 1
ATOM 1622 C CA . GLN A 1 214 ? -11.081 -18.592 20.277 1.00 15.21 194 GLN A CA 1
ATOM 1623 C C . GLN A 1 214 ? -12.242 -17.958 21.033 1.00 15.62 194 GLN A C 1
ATOM 1624 O O . GLN A 1 214 ? -12.157 -17.838 22.268 1.00 15.81 194 GLN A O 1
ATOM 1630 N N . ALA A 1 215 ? -13.296 -17.608 20.318 1.00 16.19 195 ALA A N 1
ATOM 1631 C CA . ALA A 1 215 ? -14.524 -17.054 20.915 1.00 17.41 195 ALA A CA 1
ATOM 1632 C C . ALA A 1 215 ? -15.639 -18.084 20.804 1.00 16.35 195 ALA A C 1
ATOM 1633 O O . ALA A 1 215 ? -15.807 -18.710 19.759 1.00 17.42 195 ALA A O 1
ATOM 1635 N N . TYR A 1 216 ? -16.457 -18.105 21.848 1.00 16.72 196 TYR A N 1
ATOM 1636 C CA . TYR A 1 216 ? -17.614 -19.008 22.021 1.00 16.10 196 TYR A CA 1
ATOM 1637 C C . TYR A 1 216 ? -18.873 -18.188 22.348 1.00 16.88 196 TYR A C 1
ATOM 1638 O O . TYR A 1 216 ? -18.803 -17.263 23.174 1.00 16.59 196 TYR A O 1
ATOM 1647 N N . LEU A 1 217 ? -19.992 -18.610 21.797 1.00 15.33 197 LEU A N 1
ATOM 1648 C CA . LEU A 1 217 ? -21.314 -18.072 22.197 1.00 17.64 197 LEU A CA 1
ATOM 1649 C C . LEU A 1 217 ? -21.798 -18.824 23.429 1.00 18.26 197 LEU A C 1
ATOM 1650 O O . LEU A 1 217 ? -21.688 -20.103 23.423 1.00 17.36 197 LEU A O 1
ATOM 1655 N N . LEU A 1 218 ? -22.176 -18.102 24.474 1.00 18.19 198 LEU A N 1
ATOM 1656 C CA . LEU A 1 218 ? -22.677 -18.727 25.710 1.00 17.30 198 LEU A CA 1
ATOM 1657 C C . LEU A 1 218 ? -24.213 -18.666 25.764 1.00 18.49 198 LEU A C 1
ATOM 1658 O O . LEU A 1 218 ? -24.833 -17.863 25.039 1.00 19.37 198 LEU A O 1
ATOM 1663 N N . SER A 1 219 ? -24.782 -19.494 26.631 1.00 19.51 199 SER A N 1
ATOM 1664 C CA . SER A 1 219 ? -26.247 -19.669 26.744 1.00 20.53 199 SER A CA 1
ATOM 1665 C C . SER A 1 219 ? -26.896 -18.356 27.192 1.00 20.60 199 SER A C 1
ATOM 1666 O O . SER A 1 219 ? -28.096 -18.187 26.895 1.00 21.83 199 SER A O 1
ATOM 1669 N N . SER A 1 220 ? -26.143 -17.477 27.877 1.00 21.02 200 SER A N 1
ATOM 1670 C CA . SER A 1 220 ? -26.614 -16.118 28.306 1.00 21.18 200 SER A CA 1
ATOM 1671 C C . SER A 1 220 ? -26.663 -15.139 27.129 1.00 22.83 200 SER A C 1
ATOM 1672 O O . SER A 1 220 ? -27.189 -14.013 27.300 1.00 24.18 200 SER A O 1
ATOM 1675 N N . GLY A 1 221 ? -26.073 -15.475 25.974 1.00 19.56 201 GLY A N 1
ATOM 1676 C CA . GLY A 1 221 ? -25.936 -14.560 24.842 1.00 18.85 201 GLY A CA 1
ATOM 1677 C C . GLY A 1 221 ? -24.637 -13.786 24.935 1.00 18.77 201 GLY A C 1
ATOM 1678 O O . GLY A 1 221 ? -24.332 -13.065 23.980 1.00 21.26 201 GLY A O 1
ATOM 1679 N N . LYS A 1 222 ? -23.866 -13.993 26.003 1.00 19.18 202 LYS A N 1
ATOM 1680 C CA . LYS A 1 222 ? -22.532 -13.366 26.145 1.00 18.57 202 LYS A CA 1
ATOM 1681 C C . LYS A 1 222 ? -21.510 -14.206 25.377 1.00 18.72 202 LYS A C 1
ATOM 1682 O O . LYS A 1 222 ? -21.863 -15.292 24.897 1.00 17.98 202 LYS A O 1
ATOM 1688 N N . VAL A 1 223 ? -20.311 -13.662 25.233 1.00 18.87 203 VAL A N 1
ATOM 1689 C CA . VAL A 1 223 ? -19.214 -14.246 24.427 1.00 19.07 203 VAL A CA 1
ATOM 1690 C C . VAL A 1 223 ? -18.090 -14.616 25.371 1.00 17.99 203 VAL A C 1
ATOM 1691 O O . VAL A 1 223 ? -17.512 -13.742 26.095 1.00 18.14 203 VAL A O 1
ATOM 1695 N N . GLY A 1 224 ? -17.784 -15.907 25.417 1.00 16.61 204 GLY A N 1
ATOM 1696 C CA . GLY A 1 224 ? -16.665 -16.413 26.218 1.00 17.03 204 GLY A CA 1
ATOM 1697 C C . GLY A 1 224 ? -15.430 -16.472 25.362 1.00 16.56 204 GLY A C 1
ATOM 1698 O O . GLY A 1 224 ? -15.448 -17.010 24.220 1.00 17.39 204 GLY A O 1
ATOM 1699 N N . CYS A 1 225 ? -14.394 -15.773 25.798 1.00 16.01 205 CYS A N 1
ATOM 1700 C CA . CYS A 1 225 ? -13.135 -15.650 25.036 1.00 17.24 205 CYS A CA 1
ATOM 1701 C C . CYS A 1 225 ? -12.001 -16.416 25.709 1.00 17.87 205 CYS A C 1
ATOM 1702 O O . CYS A 1 225 ? -11.758 -16.236 26.906 1.00 17.51 205 CYS A O 1
ATOM 1705 N N . ILE A 1 226 ? -11.316 -17.254 24.946 1.00 18.15 206 ILE A N 1
ATOM 1706 C CA . ILE A 1 226 ? -10.047 -17.892 25.344 1.00 15.16 206 ILE A CA 1
ATOM 1707 C C . ILE A 1 226 ? -8.960 -17.160 24.581 1.00 16.44 206 ILE A C 1
ATOM 1708 O O . ILE A 1 226 ? -9.050 -17.075 23.361 1.00 16.71 206 ILE A O 1
ATOM 1713 N N . GLY A 1 227 ? -7.947 -16.638 25.277 1.00 15.48 207 GLY A N 1
ATOM 1714 C CA . GLY A 1 227 ? -6.937 -15.858 24.575 1.00 17.40 207 GLY A CA 1
ATOM 1715 C C . GLY A 1 227 ? -5.614 -15.856 25.275 1.00 16.10 207 GLY A C 1
ATOM 1716 O O . GLY A 1 227 ? -5.339 -16.747 26.086 1.00 16.39 207 GLY A O 1
ATOM 1717 N N . HIS A 1 228 ? -4.806 -14.858 24.966 1.00 16.24 208 HIS A N 1
ATOM 1718 C CA . HIS A 1 228 ? -3.470 -14.706 25.572 1.00 16.01 208 HIS A CA 1
ATOM 1719 C C . HIS A 1 228 ? -3.317 -13.293 26.117 1.00 17.25 208 HIS A C 1
ATOM 1720 O O . HIS A 1 228 ? -3.938 -12.359 25.608 1.00 17.55 208 HIS A O 1
ATOM 1727 N N . TYR A 1 229 ? -2.565 -13.194 27.202 1.00 18.29 209 TYR A N 1
ATOM 1728 C CA . TYR A 1 229 ? -2.213 -11.915 27.854 1.00 19.21 209 TYR A CA 1
ATOM 1729 C C . TYR A 1 229 ? -0.702 -11.958 28.038 1.00 18.06 209 TYR A C 1
ATOM 1730 O O . TYR A 1 229 ? -0.160 -13.000 28.454 1.00 18.25 209 TYR A O 1
ATOM 1739 N N . SER A 1 230 ? -0.040 -10.864 27.720 1.00 18.89 210 SER A N 1
ATOM 1740 C CA . SER A 1 230 ? 1.416 -10.879 27.513 1.00 18.98 210 SER A CA 1
ATOM 1741 C C . SER A 1 230 ? 2.044 -9.614 28.102 1.00 19.75 210 SER A C 1
ATOM 1742 O O . SER A 1 230 ? 1.406 -8.523 28.108 1.00 20.06 210 SER A O 1
ATOM 1745 N N . TYR A 1 231 ? 3.276 -9.728 28.548 1.00 19.28 211 TYR A N 1
ATOM 1746 C CA . TYR A 1 231 ? 4.022 -8.553 29.084 1.00 21.14 211 TYR A CA 1
ATOM 1747 C C . TYR A 1 231 ? 5.494 -8.941 29.183 1.00 23.01 211 TYR A C 1
ATOM 1748 O O . TYR A 1 231 ? 5.847 -10.122 29.160 1.00 21.02 211 TYR A O 1
ATOM 1757 N N . GLU A 1 232 ? 6.366 -7.941 29.308 1.00 24.24 212 GLU A N 1
ATOM 1758 C CA . GLU A 1 232 ? 7.813 -8.168 29.492 1.00 26.11 212 GLU A CA 1
ATOM 1759 C C . GLU A 1 232 ? 8.122 -8.379 30.963 1.00 24.84 212 GLU A C 1
ATOM 1760 O O . GLU A 1 232 ? 7.569 -7.690 31.838 1.00 25.24 212 GLU A O 1
ATOM 1766 N N . ASP A 1 233 ? 8.988 -9.323 31.244 1.00 26.21 213 ASP A N 1
ATOM 1767 C CA . ASP A 1 233 ? 9.442 -9.554 32.627 1.00 29.09 213 ASP A CA 1
ATOM 1768 C C . ASP A 1 233 ? 10.913 -9.974 32.577 1.00 31.57 213 ASP A C 1
ATOM 1769 O O . ASP A 1 233 ? 11.490 -10.016 31.479 1.00 30.46 213 ASP A O 1
ATOM 1774 N N . THR A 1 234 ? 11.490 -10.195 33.755 1.00 35.93 214 THR A N 1
ATOM 1775 C CA A THR A 1 234 ? 12.869 -10.740 33.914 0.50 39.24 214 THR A CA 1
ATOM 1776 C CA B THR A 1 234 ? 12.866 -10.736 33.948 0.50 37.45 214 THR A CA 1
ATOM 1777 C C . THR A 1 234 ? 12.770 -12.003 34.787 1.00 38.94 214 THR A C 1
ATOM 1778 O O . THR A 1 234 ? 12.052 -11.947 35.794 1.00 44.74 214 THR A O 1
ATOM 1785 N N . ASP A 1 235 ? 13.422 -13.0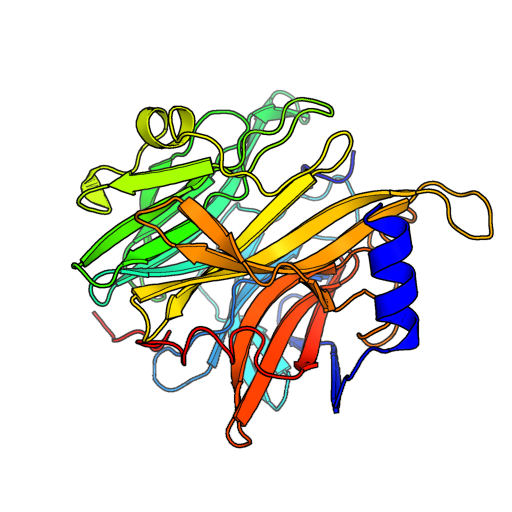99 34.383 1.00 39.60 215 ASP A N 1
ATOM 1786 C CA . ASP A 1 235 ? 13.385 -14.374 35.159 1.00 41.82 215 ASP A CA 1
ATOM 1787 C C . ASP A 1 235 ? 14.381 -14.273 36.343 1.00 41.06 215 ASP A C 1
ATOM 1788 O O . ASP A 1 235 ? 15.038 -13.206 36.470 1.00 37.34 215 ASP A O 1
ATOM 1793 N N . GLU A 1 236 ? 14.473 -15.324 37.163 1.00 50.41 216 GLU A N 1
ATOM 1794 C CA . GLU A 1 236 ? 15.391 -15.430 38.338 1.00 58.62 216 GLU A CA 1
ATOM 1795 C C . GLU A 1 236 ? 16.832 -15.101 37.923 1.00 57.37 216 GLU A C 1
ATOM 1796 O O . GLU A 1 236 ? 17.533 -14.459 38.718 1.00 60.97 216 GLU A O 1
ATOM 1802 N N . GLN A 1 237 ? 17.263 -15.537 36.732 1.00 51.52 217 GLN A N 1
ATOM 1803 C CA . GLN A 1 237 ? 18.649 -15.349 36.210 1.00 49.61 217 GLN A CA 1
ATOM 1804 C C . GLN A 1 237 ? 18.773 -13.987 35.517 1.00 45.98 217 GLN A C 1
ATOM 1805 O O . GLN A 1 237 ? 19.728 -13.800 34.746 1.00 40.84 217 GLN A O 1
ATOM 1811 N N . GLN A 1 238 ? 17.823 -13.077 35.760 1.00 46.33 218 GLN A N 1
ATOM 1812 C CA . GLN A 1 238 ? 17.773 -11.699 35.199 1.00 47.05 218 GLN A CA 1
ATOM 1813 C C . GLN A 1 238 ? 17.880 -11.718 33.673 1.00 42.52 218 GLN A C 1
ATOM 1814 O O . GLN A 1 238 ? 18.471 -10.775 33.107 1.00 49.23 218 GLN A O 1
ATOM 1820 N N . GLN A 1 239 ? 17.280 -12.713 33.014 1.00 37.98 219 GLN A N 1
ATOM 1821 C CA . GLN A 1 239 ? 17.202 -12.762 31.532 1.00 36.98 219 GLN A CA 1
ATOM 1822 C C . GLN A 1 239 ? 15.815 -12.264 31.115 1.00 37.55 219 GLN A C 1
ATOM 1823 O O . GLN A 1 239 ? 14.845 -12.478 31.858 1.00 34.76 219 GLN A O 1
ATOM 1829 N N . PRO A 1 240 ? 15.716 -11.587 29.950 1.00 32.99 220 PRO A N 1
ATOM 1830 C CA . PRO A 1 240 ? 14.442 -11.074 29.427 1.00 34.83 220 PRO A CA 1
ATOM 1831 C C . PRO A 1 240 ? 13.477 -12.224 29.076 1.00 33.51 220 PRO A C 1
ATOM 1832 O O . PRO A 1 240 ? 13.930 -13.258 28.559 1.00 30.52 220 PRO A O 1
ATOM 1836 N N . GLN A 1 241 ? 12.198 -12.053 29.433 1.00 28.58 221 GLN A N 1
ATOM 1837 C CA . GLN A 1 241 ? 11.118 -12.998 29.049 1.00 27.67 221 GLN A CA 1
ATOM 1838 C C . GLN A 1 241 ? 9.956 -12.182 28.488 1.00 27.72 221 GLN A C 1
ATOM 1839 O O . GLN A 1 241 ? 9.574 -11.144 29.092 1.00 31.67 221 GLN A O 1
ATOM 1845 N N . ARG A 1 242 ? 9.395 -12.652 27.373 1.00 25.56 222 ARG A N 1
ATOM 1846 C CA . ARG A 1 242 ? 8.084 -12.172 26.918 1.00 23.55 222 ARG A CA 1
ATOM 1847 C C . ARG A 1 242 ? 7.099 -13.203 27.460 1.00 22.26 222 ARG A C 1
ATOM 1848 O O . ARG A 1 242 ? 7.086 -14.339 26.913 1.00 25.07 222 ARG A O 1
ATOM 1856 N N . VAL A 1 243 ? 6.449 -12.872 28.565 1.00 21.97 223 VAL A N 1
ATOM 1857 C CA . VAL A 1 243 ? 5.512 -13.805 29.235 1.00 20.99 223 VAL A CA 1
ATOM 1858 C C . VAL A 1 243 ? 4.225 -13.795 28.417 1.00 18.14 223 VAL A C 1
ATOM 1859 O O . VAL A 1 243 ? 3.724 -12.711 28.059 1.00 19.99 223 VAL A O 1
ATOM 1863 N N . TYR A 1 244 ? 3.704 -14.979 28.163 1.00 17.80 224 TYR A N 1
ATOM 1864 C CA . TYR A 1 244 ? 2.369 -15.210 27.577 1.00 18.39 224 TYR A CA 1
ATOM 1865 C C . TYR A 1 244 ? 1.649 -16.186 28.482 1.00 17.73 224 TYR A C 1
ATOM 1866 O O . TYR A 1 244 ? 2.177 -17.279 28.697 1.00 18.62 224 TYR A O 1
ATOM 1875 N N . VAL A 1 245 ? 0.452 -15.830 28.931 1.00 18.40 225 VAL A N 1
ATOM 1876 C CA . VAL A 1 245 ? -0.397 -16.726 29.736 1.00 18.01 225 VAL A CA 1
ATOM 1877 C C . VAL A 1 245 ? -1.673 -17.020 28.960 1.00 18.79 225 VAL A C 1
ATOM 1878 O O . VAL A 1 245 ? -2.119 -16.188 28.125 1.00 17.89 225 VAL A O 1
ATOM 1882 N N . ASN A 1 246 ? -2.251 -18.186 29.242 1.00 17.65 226 ASN A N 1
ATOM 1883 C CA . ASN A 1 246 ? -3.633 -18.483 28.816 1.00 16.61 226 ASN A CA 1
ATOM 1884 C C . ASN A 1 246 ? -4.606 -17.641 29.636 1.00 17.89 226 ASN A C 1
ATOM 1885 O O . ASN A 1 246 ? -4.624 -17.728 30.862 1.00 16.75 226 ASN A O 1
ATOM 1890 N N . TYR A 1 247 ? -5.513 -16.943 28.971 1.00 17.58 227 TYR A N 1
ATOM 1891 C CA . TYR A 1 247 ? -6.390 -15.934 29.567 1.00 17.64 227 TYR A CA 1
ATOM 1892 C C . TYR A 1 247 ? -7.832 -16.247 29.131 1.00 18.39 227 TYR A C 1
ATOM 1893 O O . TYR A 1 247 ? -8.075 -16.683 27.965 1.00 19.04 227 TYR A O 1
ATOM 1902 N N . SER A 1 248 ? -8.780 -15.988 30.022 1.00 16.86 228 SER A N 1
ATOM 1903 C CA . SER A 1 248 ? -10.213 -15.996 29.649 1.00 16.60 228 SER A CA 1
ATOM 1904 C C . SER A 1 248 ? -10.924 -14.751 30.178 1.00 17.12 228 SER A C 1
ATOM 1905 O O . SER A 1 248 ? -10.521 -14.163 31.209 1.00 18.83 228 SER A O 1
ATOM 1908 N N . PHE A 1 249 ? -11.969 -14.364 29.461 1.00 17.30 229 PHE A N 1
ATOM 1909 C CA . PHE A 1 249 ? -12.875 -13.303 29.933 1.00 17.19 229 PHE A CA 1
ATOM 1910 C C . PHE A 1 249 ? -14.207 -13.511 29.210 1.00 18.56 229 PHE A C 1
ATOM 1911 O O . PHE A 1 249 ? -14.289 -14.251 28.228 1.00 16.72 229 PHE A O 1
ATOM 1919 N N . VAL A 1 250 ? -15.221 -12.792 29.675 1.00 16.53 230 VAL A N 1
ATOM 1920 C CA . VAL A 1 250 ? -16.577 -12.858 29.083 1.00 17.69 230 VAL A CA 1
ATOM 1921 C C . VAL A 1 250 ? -16.977 -11.447 28.702 1.00 17.66 230 VAL A C 1
ATOM 1922 O O . VAL A 1 250 ? -16.874 -10.537 29.556 1.00 19.65 230 VAL A O 1
ATOM 1926 N N . LEU A 1 251 ? -17.320 -11.303 27.419 1.00 16.43 231 LEU A N 1
ATOM 1927 C CA . LEU A 1 251 ? -17.829 -10.036 26.823 1.00 16.39 231 LEU A CA 1
ATOM 1928 C C . LEU A 1 251 ? -19.347 -10.069 26.748 1.00 18.87 231 LEU A C 1
ATOM 1929 O O . LEU A 1 251 ? -19.918 -11.042 26.259 1.00 18.28 231 LEU A O 1
ATOM 1934 N N . ASP A 1 252 ? -19.973 -8.954 27.132 1.00 18.98 232 ASP A N 1
ATOM 1935 C CA . ASP A 1 252 ? -21.409 -8.680 26.881 1.00 19.57 232 ASP A CA 1
ATOM 1936 C C . ASP A 1 252 ? -21.413 -7.874 25.588 1.00 19.67 232 ASP A C 1
ATOM 1937 O O . ASP A 1 252 ? -20.913 -6.748 25.576 1.00 20.22 232 ASP A O 1
ATOM 1942 N N . PRO A 1 253 ? -21.834 -8.435 24.447 1.00 19.71 233 PRO A N 1
ATOM 1943 C CA . PRO A 1 253 ? -21.663 -7.761 23.156 1.00 20.35 233 PRO A CA 1
ATOM 1944 C C . PRO A 1 253 ? -22.523 -6.486 22.981 1.00 23.56 233 PRO A C 1
ATOM 1945 O O . PRO A 1 253 ? -22.219 -5.682 22.112 1.00 25.00 233 PRO A O 1
ATOM 1949 N N . GLN A 1 254 ? -23.520 -6.300 23.834 1.00 24.60 234 GLN A N 1
ATOM 1950 C CA . GLN A 1 254 ? -24.383 -5.077 23.828 1.00 27.24 234 GLN A CA 1
ATOM 1951 C C . GLN A 1 254 ? -23.735 -3.984 24.682 1.00 25.66 234 GLN A C 1
ATOM 1952 O O . GLN A 1 254 ? -23.462 -2.893 24.122 1.00 26.84 234 GLN A O 1
ATOM 1958 N N . SER A 1 255 ? -23.486 -4.204 25.975 1.00 22.37 235 SER A N 1
ATOM 1959 C CA . SER A 1 255 ? -22.907 -3.170 26.880 1.00 21.63 235 SER A CA 1
ATOM 1960 C C . SER A 1 255 ? -21.389 -3.029 26.653 1.00 20.03 235 SER A C 1
ATOM 1961 O O . SER A 1 255 ? -20.796 -1.981 27.030 1.00 19.32 235 SER A O 1
ATOM 1964 N N . ARG A 1 256 ? -20.786 -4.059 26.050 1.00 18.98 236 ARG A N 1
ATOM 1965 C CA . ARG A 1 256 ? -19.310 -4.207 25.883 1.00 19.05 236 ARG A CA 1
ATOM 1966 C C . ARG A 1 256 ? -18.579 -4.356 27.221 1.00 19.50 236 ARG A C 1
ATOM 1967 O O . ARG A 1 256 ? -17.329 -4.270 27.242 1.00 19.00 236 ARG A O 1
ATOM 1975 N N . ALA A 1 257 ? -19.281 -4.648 28.312 1.00 19.79 237 ALA A N 1
ATOM 1976 C CA . ALA A 1 257 ? -18.623 -4.866 29.606 1.00 20.49 237 ALA A CA 1
ATOM 1977 C C . ALA A 1 257 ? -17.804 -6.157 29.507 1.00 19.83 237 ALA A C 1
ATOM 1978 O O . ALA A 1 257 ? -18.237 -7.114 28.872 1.00 19.09 237 ALA A O 1
ATOM 1980 N N . ILE A 1 258 ? -16.685 -6.156 30.195 1.00 19.07 238 ILE A N 1
ATOM 1981 C CA . ILE A 1 258 ? -15.796 -7.339 30.343 1.00 19.09 238 ILE A CA 1
ATOM 1982 C C . ILE A 1 258 ? -15.957 -7.883 31.759 1.00 20.33 238 ILE A C 1
ATOM 1983 O O . ILE A 1 258 ? -15.958 -7.098 32.765 1.00 22.08 238 ILE A O 1
ATOM 1988 N N . ALA A 1 259 ? -16.160 -9.165 31.896 1.00 19.59 239 ALA A N 1
ATOM 1989 C CA . ALA A 1 259 ? -16.368 -9.800 33.226 1.00 19.55 239 ALA A CA 1
ATOM 1990 C C . ALA A 1 259 ? -15.516 -11.066 33.319 1.00 19.84 239 ALA A C 1
ATOM 1991 O O . ALA A 1 259 ? -15.167 -11.674 32.248 1.00 19.00 239 ALA A O 1
ATOM 1993 N N . ASP A 1 260 ? -15.222 -11.429 34.545 1.00 21.45 240 ASP A N 1
ATOM 1994 C CA . ASP A 1 260 ? -14.566 -12.701 34.936 1.00 21.76 240 ASP A CA 1
ATOM 1995 C C . ASP A 1 260 ? -13.243 -12.895 34.172 1.00 22.34 240 ASP A C 1
ATOM 1996 O O . ASP A 1 260 ? -12.936 -14.043 33.809 1.00 22.84 240 ASP A O 1
ATOM 2001 N N . ALA A 1 261 ? -12.469 -11.836 33.965 1.00 21.01 241 ALA A N 1
ATOM 2002 C CA . ALA A 1 261 ? -11.133 -11.881 33.352 1.00 21.56 241 ALA A CA 1
ATOM 2003 C C . ALA A 1 261 ? -10.153 -12.597 34.293 1.00 23.09 241 ALA A C 1
ATOM 2004 O O . ALA A 1 261 ? -10.052 -12.261 35.506 1.00 23.66 241 ALA A O 1
ATOM 2006 N N . LYS A 1 262 ? -9.499 -13.644 33.803 1.00 20.45 242 LYS A N 1
ATOM 2007 C CA . LYS A 1 262 ? -8.618 -14.419 34.686 1.00 20.49 242 LYS A CA 1
ATOM 2008 C C . LYS A 1 262 ? -7.632 -15.253 33.896 1.00 18.73 242 LYS A C 1
ATOM 2009 O O . LYS A 1 262 ? -7.888 -15.576 32.713 1.00 18.10 242 LYS A O 1
ATOM 2015 N N . ILE A 1 263 ? -6.513 -15.581 34.543 1.00 17.52 243 ILE A N 1
ATOM 2016 C CA . ILE A 1 263 ? -5.527 -16.554 33.996 1.00 17.39 243 ILE A CA 1
ATOM 2017 C C . ILE A 1 263 ? -6.101 -17.954 34.171 1.00 16.93 243 ILE A C 1
ATOM 2018 O O . ILE A 1 263 ? -6.665 -18.276 35.230 1.00 18.04 243 ILE A O 1
ATOM 2023 N N . ILE A 1 264 ? -5.959 -18.789 33.150 1.00 16.94 244 ILE A N 1
ATOM 2024 C CA . ILE A 1 264 ? -6.486 -20.183 33.190 1.00 18.48 244 ILE A CA 1
ATOM 2025 C C . ILE A 1 264 ? -5.353 -21.177 32.914 1.00 17.84 244 ILE A C 1
ATOM 2026 O O . ILE A 1 264 ? -5.600 -22.363 33.047 1.00 18.79 244 ILE A O 1
ATOM 2031 N N . GLY A 1 265 ? -4.183 -20.726 32.489 1.00 17.43 245 GLY A N 1
ATOM 2032 C CA . GLY A 1 265 ? -3.049 -21.621 32.235 1.00 18.39 245 GLY A CA 1
ATOM 2033 C C . GLY A 1 265 ? -1.771 -20.853 32.014 1.00 17.88 245 GLY A C 1
ATOM 2034 O O . GLY A 1 265 ? -1.799 -19.654 31.577 1.00 18.24 245 GLY A O 1
ATOM 2035 N N . THR A 1 266 ? -0.652 -21.521 32.304 1.00 18.34 246 THR A N 1
ATOM 2036 C CA . THR A 1 266 ? 0.710 -20.967 32.167 1.00 17.50 246 THR A CA 1
ATOM 2037 C C . THR A 1 266 ? 1.626 -22.093 31.698 1.00 17.81 246 THR A C 1
ATOM 2038 O O . THR A 1 266 ? 1.235 -23.286 31.733 1.00 17.89 246 THR A O 1
ATOM 2042 N N . LYS A 1 267 ? 2.822 -21.739 31.263 1.00 17.56 247 LYS A N 1
ATOM 2043 C CA A LYS A 1 267 ? 3.794 -22.742 30.771 0.50 19.29 247 LYS A CA 1
ATOM 2044 C CA B LYS A 1 267 ? 3.842 -22.707 30.796 0.50 19.41 247 LYS A CA 1
ATOM 2045 C C . LYS A 1 267 ? 4.026 -23.844 31.815 1.00 19.69 247 LYS A C 1
ATOM 2046 O O . LYS A 1 267 ? 4.107 -25.015 31.395 1.00 19.63 247 LYS A O 1
ATOM 2057 N N . SER A 1 268 ? 4.064 -23.513 33.115 1.00 20.26 248 SER A N 1
ATOM 2058 C CA . SER A 1 268 ? 4.333 -24.519 34.183 1.00 21.57 248 SER A CA 1
ATOM 2059 C C . SER A 1 268 ? 3.215 -25.559 34.266 1.00 20.81 248 SER A C 1
ATOM 2060 O O . SER A 1 268 ? 3.427 -26.610 34.880 1.00 21.38 248 SER A O 1
ATOM 2063 N N . CYS A 1 269 ? 2.034 -25.295 33.700 1.00 19.09 249 CYS A N 1
ATOM 2064 C CA . CYS A 1 269 ? 0.914 -26.254 33.725 1.00 19.87 249 CYS A CA 1
ATOM 2065 C C . CYS A 1 269 ? 1.147 -27.414 32.751 1.00 18.30 249 CYS A C 1
ATOM 2066 O O . CYS A 1 269 ? 0.516 -28.459 32.922 1.00 19.20 249 CYS A O 1
ATOM 2069 N N . TYR A 1 270 ? 1.902 -27.192 31.673 1.00 17.44 250 TYR A N 1
ATOM 2070 C CA . TYR A 1 270 ? 2.155 -28.168 30.599 1.00 18.04 250 TYR A CA 1
ATOM 2071 C C . TYR A 1 270 ? 3.450 -28.906 30.913 1.00 18.60 250 TYR A C 1
ATOM 2072 O O . TYR A 1 270 ? 4.272 -28.385 31.669 1.00 20.86 250 TYR A O 1
ATOM 2081 N N . PRO A 1 271 ? 3.639 -30.111 30.360 1.00 19.71 251 PRO A N 1
ATOM 2082 C CA . PRO A 1 271 ? 4.886 -30.828 30.582 1.00 20.19 251 PRO A CA 1
ATOM 2083 C C . PRO A 1 271 ? 6.066 -30.007 30.085 1.00 21.38 251 PRO A C 1
ATOM 2084 O O . PRO A 1 271 ? 5.993 -29.172 29.179 1.00 19.89 251 PRO A O 1
ATOM 2088 N N . PRO A 1 272 ? 7.251 -30.219 30.692 1.00 23.01 252 PRO A N 1
ATOM 2089 C CA . PRO A 1 272 ? 8.439 -29.458 30.324 1.00 24.19 252 PRO A CA 1
ATOM 2090 C C . PRO A 1 272 ? 8.815 -29.621 28.855 1.00 24.01 252 PRO A C 1
ATOM 2091 O O . PRO A 1 272 ? 8.721 -30.727 28.286 1.00 25.07 252 PRO A O 1
ATOM 2095 N N . CYS A 1 273 ? 9.265 -28.530 28.262 1.00 22.42 253 CYS A N 1
ATOM 2096 C CA . CYS A 1 273 ? 9.768 -28.536 26.883 1.00 25.64 253 CYS A CA 1
ATOM 2097 C C . CYS A 1 273 ? 10.560 -27.257 26.615 1.00 26.15 253 CYS A C 1
ATOM 2098 O O . CYS A 1 273 ? 10.173 -26.194 27.112 1.00 30.55 253 CYS A O 1
ATOM 2101 N N . GLU A 1 274 ? 11.570 -27.387 25.766 1.00 28.66 254 GLU A N 1
ATOM 2102 C CA A GLU A 1 274 ? 12.501 -26.311 25.309 0.50 29.22 254 GLU A CA 1
ATOM 2103 C CA B GLU A 1 274 ? 12.471 -26.255 25.407 0.50 30.72 254 GLU A CA 1
ATOM 2104 C C . GLU A 1 274 ? 11.702 -25.292 24.502 1.00 29.73 254 GLU A C 1
ATOM 2105 O O . GLU A 1 274 ? 11.055 -25.689 23.551 1.00 30.48 254 GLU A O 1
ATOM 2116 N N . PRO A 1 275 ? 11.729 -23.990 24.821 1.00 27.65 255 PRO A N 1
ATOM 2117 C CA . PRO A 1 275 ? 11.085 -22.986 23.972 1.00 28.80 255 PRO A CA 1
ATOM 2118 C C . PRO A 1 275 ? 11.917 -22.768 22.704 1.00 29.82 255 PRO A C 1
ATOM 2119 O O . PRO A 1 275 ? 13.082 -23.158 22.616 1.00 28.12 255 PRO A O 1
ATOM 2123 N N . LYS A 1 276 ? 11.304 -22.141 21.714 1.00 25.36 256 LYS A N 1
ATOM 2124 C CA . LYS A 1 276 ? 11.937 -21.878 20.407 1.00 25.42 256 LYS A CA 1
ATOM 2125 C C . LYS A 1 276 ? 13.144 -20.961 20.604 1.00 26.40 256 LYS A C 1
ATOM 2126 O O . LYS A 1 276 ? 14.185 -21.182 19.933 1.00 25.32 256 LYS A O 1
ATOM 2132 N N . VAL A 1 277 ? 12.995 -19.977 21.492 1.00 25.41 257 VAL A N 1
ATOM 2133 C CA . VAL A 1 277 ? 14.050 -18.972 21.822 1.00 26.98 257 VAL A CA 1
ATOM 2134 C C . VAL A 1 277 ? 14.029 -18.758 23.322 1.00 30.70 257 VAL A C 1
ATOM 2135 O O . VAL A 1 277 ? 13.010 -18.961 23.979 1.00 26.57 257 VAL A O 1
ATOM 2139 N N . PRO A 1 278 ? 15.165 -18.346 23.932 1.00 30.60 258 PRO A N 1
ATOM 2140 C CA . PRO A 1 278 ? 15.236 -18.316 25.388 1.00 30.38 258 PRO A CA 1
ATOM 2141 C C . PRO A 1 278 ? 14.273 -17.356 26.094 1.00 26.42 258 PRO A C 1
ATOM 2142 O O . PRO A 1 278 ? 13.952 -17.628 27.263 1.00 30.44 258 PRO A O 1
ATOM 2146 N N . PHE A 1 279 ? 13.772 -16.347 25.400 1.00 25.33 259 PHE A N 1
ATOM 2147 C CA . PHE A 1 279 ? 12.868 -15.325 25.985 1.00 25.55 259 PHE A CA 1
ATOM 2148 C C . PHE A 1 279 ? 11.403 -15.759 25.865 1.00 23.82 259 PHE A C 1
ATOM 2149 O O . PHE A 1 279 ? 10.563 -14.889 26.203 1.00 24.08 259 PHE A O 1
ATOM 2157 N N . LEU A 1 280 ? 11.131 -17.004 25.443 1.00 25.30 260 LEU A N 1
ATOM 2158 C CA . LEU A 1 280 ? 9.762 -17.599 25.440 1.00 22.03 260 LEU A CA 1
ATOM 2159 C C . LEU A 1 280 ? 9.734 -18.783 26.411 1.00 24.62 260 LEU A C 1
ATOM 2160 O O . LEU A 1 280 ? 8.907 -19.703 26.227 1.00 23.36 260 LEU A O 1
ATOM 2165 N N . ALA A 1 281 ? 10.521 -18.735 27.504 1.00 23.70 261 ALA A N 1
ATOM 2166 C CA . ALA A 1 281 ? 10.517 -19.805 28.530 1.00 26.25 261 ALA A CA 1
ATOM 2167 C C . ALA A 1 281 ? 9.266 -19.774 29.417 1.00 23.72 261 ALA A C 1
ATOM 2168 O O . ALA A 1 281 ? 9.063 -20.746 30.160 1.00 22.61 261 ALA A O 1
ATOM 2170 N N . ASP A 1 282 ? 8.469 -18.713 29.389 1.00 21.13 262 ASP A N 1
ATOM 2171 C CA . ASP A 1 282 ? 7.210 -18.644 30.167 1.00 25.13 262 ASP A CA 1
ATOM 2172 C C . ASP A 1 282 ? 6.106 -18.180 29.220 1.00 20.64 262 ASP A C 1
ATOM 2173 O O . ASP A 1 282 ? 5.406 -17.227 29.554 1.00 20.85 262 ASP A O 1
ATOM 2178 N N . CYS A 1 283 ? 6.042 -18.813 28.050 1.00 21.61 263 CYS A N 1
ATOM 2179 C CA . CYS A 1 283 ? 5.111 -18.441 26.940 1.00 21.27 263 CYS A CA 1
ATOM 2180 C C . CYS A 1 283 ? 4.225 -19.632 26.599 1.00 18.43 263 CYS A C 1
ATOM 2181 O O . CYS A 1 283 ? 4.740 -20.674 26.184 1.00 18.65 263 CYS A O 1
ATOM 2184 N N . VAL A 1 284 ? 2.909 -19.421 26.710 1.00 18.73 264 VAL A N 1
ATOM 2185 C CA . VAL A 1 284 ? 1.896 -20.342 26.123 1.00 17.70 264 VAL A CA 1
ATOM 2186 C C . VAL A 1 284 ? 0.918 -19.468 25.320 1.00 17.39 264 VAL A C 1
ATOM 2187 O O . VAL A 1 284 ? 0.531 -18.377 25.783 1.00 17.69 264 VAL A O 1
ATOM 2191 N N . PHE A 1 285 ? 0.592 -19.921 24.115 1.00 17.30 265 PHE A N 1
ATOM 2192 C CA . PHE A 1 285 ? -0.290 -19.225 23.155 1.00 16.14 265 PHE A CA 1
ATOM 2193 C C . PHE A 1 285 ? -1.549 -20.078 22.933 1.00 14.61 265 PHE A C 1
ATOM 2194 O O . PHE A 1 285 ? -1.480 -21.114 22.244 1.00 14.97 265 PHE A O 1
ATOM 2202 N N . ALA A 1 286 ? -2.662 -19.675 23.563 1.00 16.34 266 ALA A N 1
ATOM 2203 C CA . ALA A 1 286 ? -3.922 -20.474 23.620 1.00 15.09 266 ALA A CA 1
ATOM 2204 C C . ALA A 1 286 ? -4.409 -20.862 22.228 1.00 16.64 266 ALA A C 1
ATOM 2205 O O . ALA A 1 286 ? -4.301 -20.061 21.247 1.00 16.66 266 ALA A O 1
ATOM 2207 N N . SER A 1 287 ? -4.974 -22.073 22.140 1.00 15.18 267 SER A N 1
ATOM 2208 C CA . SER A 1 287 ? -5.614 -22.611 20.904 1.00 15.60 267 SER A CA 1
ATOM 2209 C C . SER A 1 287 ? -7.138 -22.604 21.081 1.00 17.22 267 SER A C 1
ATOM 2210 O O . SER A 1 287 ? -7.874 -22.010 20.249 1.00 17.48 267 SER A O 1
ATOM 2213 N N . GLY A 1 288 ? -7.599 -23.137 22.191 1.00 14.61 268 GLY A N 1
ATOM 2214 C CA . GLY A 1 288 ? -9.040 -23.142 22.502 1.00 14.88 268 GLY A CA 1
ATOM 2215 C C . GLY A 1 288 ? -9.389 -24.245 23.499 1.00 16.45 268 GLY A C 1
ATOM 2216 O O . GLY A 1 288 ? -8.524 -25.065 23.875 1.00 15.56 268 GLY A O 1
ATOM 2217 N N . ILE A 1 289 ? -10.640 -24.272 23.931 1.00 16.17 269 ILE A N 1
ATOM 2218 C CA . ILE A 1 289 ? -11.155 -25.346 24.817 1.00 16.11 269 ILE A CA 1
ATOM 2219 C C . ILE A 1 289 ? -12.094 -26.283 24.080 1.00 17.07 269 ILE A C 1
ATOM 2220 O O . ILE A 1 289 ? -12.783 -25.886 23.100 1.00 16.67 269 ILE A O 1
ATOM 2225 N N . VAL A 1 290 ? -12.076 -27.522 24.545 1.00 15.90 270 VAL A N 1
ATOM 2226 C CA . VAL A 1 290 ? -13.003 -28.594 24.127 1.00 16.84 270 VAL A CA 1
ATOM 2227 C C . VAL A 1 290 ? -13.653 -29.139 25.383 1.00 18.03 270 VAL A C 1
ATOM 2228 O O . VAL A 1 290 ? -12.929 -29.555 26.281 1.00 17.54 270 VAL A O 1
ATOM 2232 N N . MET A 1 291 ? -14.977 -29.186 25.414 1.00 17.01 271 MET A N 1
ATOM 2233 C CA . MET A 1 291 ? -15.701 -29.729 26.579 1.00 20.03 271 MET A CA 1
ATOM 2234 C C . MET A 1 291 ? -15.524 -31.253 26.625 1.00 18.96 271 MET A C 1
ATOM 2235 O O . MET A 1 291 ? -15.552 -31.937 25.588 1.00 18.06 271 MET A O 1
ATOM 2240 N N . ARG A 1 292 ? -15.409 -31.761 27.842 1.00 18.02 272 ARG A N 1
ATOM 2241 C CA . ARG A 1 292 ? -15.151 -33.176 28.135 1.00 17.75 272 ARG A CA 1
ATOM 2242 C C . ARG A 1 292 ? -16.402 -33.886 28.648 1.00 18.31 272 ARG A C 1
ATOM 2243 O O . ARG A 1 292 ? -17.338 -33.236 29.181 1.00 21.85 272 ARG A O 1
ATOM 2251 N N . SER A 1 293 ? -16.318 -35.212 28.627 1.00 17.36 273 SER A N 1
ATOM 2252 C CA . SER A 1 293 ? -17.358 -36.127 29.124 1.00 20.04 273 SER A CA 1
ATOM 2253 C C . SER A 1 293 ? -17.534 -35.934 30.647 1.00 19.92 273 SER A C 1
ATOM 2254 O O . SER A 1 293 ? -18.582 -36.336 31.171 1.00 20.73 273 SER A O 1
ATOM 2257 N N . ASP A 1 294 ? -16.543 -35.360 31.331 1.00 20.22 274 ASP A N 1
ATOM 2258 C CA . ASP A 1 294 ? -16.581 -35.181 32.813 1.00 18.93 274 ASP A CA 1
ATOM 2259 C C . ASP A 1 294 ? -16.838 -33.726 33.222 1.00 19.04 274 ASP A C 1
ATOM 2260 O O . ASP A 1 294 ? -16.586 -33.371 34.398 1.00 20.13 274 ASP A O 1
ATOM 2265 N N . GLY A 1 295 ? -17.391 -32.914 32.346 1.00 19.05 275 GLY A N 1
ATOM 2266 C CA . GLY A 1 295 ? -17.851 -31.550 32.657 1.00 18.53 275 GLY A CA 1
ATOM 2267 C C . GLY A 1 295 ? -16.718 -30.552 32.747 1.00 18.70 275 GLY A C 1
ATOM 2268 O O . GLY A 1 295 ? -16.979 -29.337 32.838 1.00 21.16 275 GLY A O 1
ATOM 2269 N N . ARG A 1 296 ? -15.465 -31.000 32.692 1.00 17.84 276 ARG A N 1
ATOM 2270 C CA . ARG A 1 296 ? -14.288 -30.078 32.612 1.00 16.79 276 ARG A CA 1
ATOM 2271 C C . ARG A 1 296 ? -13.939 -29.728 31.161 1.00 16.98 276 ARG A C 1
ATOM 2272 O O . ARG A 1 296 ? -14.617 -30.215 30.186 1.00 18.86 276 ARG A O 1
ATOM 2280 N N . ALA A 1 297 ? -13.011 -28.785 31.010 1.00 16.47 277 ALA A N 1
ATOM 2281 C CA . ALA A 1 297 ? -12.501 -28.304 29.719 1.00 17.76 277 ALA A CA 1
ATOM 2282 C C . ALA A 1 297 ? -11.098 -28.842 29.463 1.00 16.85 277 ALA A C 1
ATOM 2283 O O . ALA A 1 297 ? -10.254 -28.752 30.326 1.00 18.76 277 ALA A O 1
ATOM 2285 N N . ASP A 1 298 ? -10.869 -29.317 28.248 1.00 16.19 278 ASP A N 1
ATOM 2286 C CA . ASP A 1 298 ? -9.498 -29.518 27.716 1.00 16.57 278 ASP A CA 1
ATOM 2287 C C . ASP A 1 298 ? -9.094 -28.178 27.095 1.00 17.40 278 ASP A C 1
ATOM 2288 O O . ASP A 1 298 ? -9.729 -27.767 26.102 1.00 15.90 278 ASP A O 1
ATOM 2293 N N . LEU A 1 299 ? -8.034 -27.563 27.632 1.00 16.19 279 LEU A N 1
ATOM 2294 C CA . LEU A 1 299 ? -7.426 -26.344 27.066 1.00 15.90 279 LEU A CA 1
ATOM 2295 C C . LEU A 1 299 ? -6.221 -26.766 26.230 1.00 16.67 279 LEU A C 1
ATOM 2296 O O . LEU A 1 299 ? -5.267 -27.307 26.771 1.00 16.11 279 LEU A O 1
ATOM 2301 N N . TYR A 1 300 ? -6.319 -26.589 24.916 1.00 16.08 280 TYR A N 1
ATOM 2302 C CA . TYR A 1 300 ? -5.198 -26.794 23.981 1.00 15.83 280 TYR A CA 1
ATOM 2303 C C . TYR A 1 300 ? -4.462 -25.471 23.816 1.00 14.95 280 TYR A C 1
ATOM 2304 O O . TYR A 1 300 ? -5.082 -24.406 23.715 1.00 14.84 280 TYR A O 1
ATOM 2313 N N . SER A 1 301 ? -3.133 -25.521 23.752 1.00 15.19 281 SER A N 1
ATOM 2314 C CA . SER A 1 301 ? -2.274 -24.334 23.702 1.00 14.62 281 SER A CA 1
ATOM 2315 C C . SER A 1 301 ? -0.973 -24.648 23.003 1.00 14.71 281 SER A C 1
ATOM 2316 O O . SER A 1 301 ? -0.402 -25.727 23.174 1.00 16.37 281 SER A O 1
ATOM 2319 N N . GLY A 1 302 ? -0.471 -23.650 22.294 1.00 16.33 282 GLY A N 1
ATOM 2320 C CA . GLY A 1 302 ? 0.946 -23.590 21.933 1.00 16.12 282 GLY A CA 1
ATOM 2321 C C . GLY A 1 302 ? 1.788 -23.461 23.190 1.00 17.61 282 GLY A C 1
ATOM 2322 O O . GLY A 1 302 ? 1.337 -22.838 24.172 1.00 16.55 282 GLY A O 1
ATOM 2323 N N . VAL A 1 303 ? 2.956 -24.113 23.216 1.00 16.39 283 VAL A N 1
ATOM 2324 C CA . VAL A 1 303 ? 3.860 -24.108 24.395 1.00 19.33 283 VAL A CA 1
ATOM 2325 C C . VAL A 1 303 ? 5.258 -23.705 23.897 1.00 18.74 283 VAL A C 1
ATOM 2326 O O . VAL A 1 303 ? 5.837 -24.433 23.064 1.00 17.71 283 VAL A O 1
ATOM 2330 N N . GLY A 1 304 ? 5.726 -22.538 24.297 1.00 19.29 284 GLY A N 1
ATOM 2331 C CA . GLY A 1 304 ? 7.080 -22.049 23.957 1.00 19.88 284 GLY A CA 1
ATOM 2332 C C . GLY A 1 304 ? 7.338 -21.823 22.467 1.00 19.76 284 GLY A C 1
ATOM 2333 O O . GLY A 1 304 ? 8.533 -21.813 22.063 1.00 21.42 284 GLY A O 1
ATOM 2334 N N . ASP A 1 305 ? 6.290 -21.650 21.655 1.00 17.77 285 ASP A N 1
ATOM 2335 C CA . ASP A 1 305 ? 6.413 -21.515 20.193 1.00 18.39 285 ASP A CA 1
ATOM 2336 C C . ASP A 1 305 ? 7.224 -22.724 19.677 1.00 19.18 285 ASP A C 1
ATOM 2337 O O . ASP A 1 305 ? 7.924 -22.599 18.669 1.00 19.65 285 ASP A O 1
ATOM 2342 N N . SER A 1 306 ? 7.008 -23.912 20.251 1.00 19.49 286 SER A N 1
ATOM 2343 C CA . SER A 1 306 ? 7.681 -25.144 19.786 1.00 19.23 286 SER A CA 1
ATOM 2344 C C . SER A 1 306 ? 6.780 -26.377 19.862 1.00 18.51 286 SER A C 1
ATOM 2345 O O . SER A 1 306 ? 6.983 -27.229 19.025 1.00 19.60 286 SER A O 1
ATOM 2348 N N . ARG A 1 307 ? 5.867 -26.496 20.825 1.00 16.35 287 ARG A N 1
ATOM 2349 C CA . ARG A 1 307 ? 5.005 -27.708 20.920 1.00 16.83 287 ARG A CA 1
ATOM 2350 C C . ARG A 1 307 ? 3.547 -27.290 21.074 1.00 16.79 287 ARG A C 1
ATOM 2351 O O . ARG A 1 307 ? 3.270 -26.075 21.198 1.00 16.67 287 ARG A O 1
ATOM 2359 N N . GLU A 1 308 ? 2.660 -28.257 21.039 1.00 16.52 288 GLU A N 1
ATOM 2360 C CA . GLU A 1 308 ? 1.241 -28.076 21.402 1.00 17.19 288 GLU A CA 1
ATOM 2361 C C . GLU A 1 308 ? 0.940 -28.944 22.626 1.00 17.67 288 GLU A C 1
ATOM 2362 O O . GLU A 1 308 ? 1.381 -30.129 22.642 1.00 18.57 288 GLU A O 1
ATOM 2368 N N . GLY A 1 309 ? 0.275 -28.378 23.611 1.00 16.37 289 GLY A N 1
ATOM 2369 C CA . GLY A 1 309 ? -0.105 -29.120 24.820 1.00 16.42 289 GLY A CA 1
ATOM 2370 C C . GLY A 1 309 ? -1.584 -29.124 25.061 1.00 17.41 289 GLY A C 1
ATOM 2371 O O . GLY A 1 309 ? -2.316 -28.325 24.428 1.00 16.20 289 GLY A O 1
ATOM 2372 N N . ARG A 1 310 ? -1.983 -29.903 26.057 1.00 17.22 290 ARG A N 1
ATOM 2373 C CA . ARG A 1 310 ? -3.375 -29.989 26.516 1.00 17.18 290 ARG A CA 1
ATOM 2374 C C . ARG A 1 310 ? -3.335 -30.068 28.046 1.00 16.97 290 ARG A C 1
ATOM 2375 O O . ARG A 1 310 ? -2.619 -30.955 28.589 1.00 16.98 290 ARG A O 1
ATOM 2383 N N . ILE A 1 311 ? -4.105 -29.215 28.692 1.00 16.46 291 ILE A N 1
ATOM 2384 C CA . ILE A 1 311 ? -4.383 -29.331 30.154 1.00 17.00 291 ILE A CA 1
ATOM 2385 C C . ILE A 1 311 ? -5.875 -29.422 30.386 1.00 19.80 291 ILE A C 1
ATOM 2386 O O . ILE A 1 311 ? -6.647 -28.842 29.630 1.00 19.15 291 ILE A O 1
ATOM 2391 N N . THR A 1 312 ? -6.252 -30.181 31.399 1.00 19.22 292 THR A N 1
ATOM 2392 C CA . THR A 1 312 ? -7.646 -30.239 31.849 1.00 19.16 292 THR A CA 1
ATOM 2393 C C . THR A 1 312 ? -7.841 -29.247 32.972 1.00 18.93 292 THR A C 1
ATOM 2394 O O . THR A 1 312 ? -7.099 -29.340 33.943 1.00 18.56 292 THR A O 1
ATOM 2398 N N . ILE A 1 313 ? -8.810 -28.336 32.817 1.00 17.97 293 ILE A N 1
ATOM 2399 C CA . ILE A 1 313 ? -9.100 -27.238 33.777 1.00 17.76 293 ILE A CA 1
ATOM 2400 C C . ILE A 1 313 ? -10.603 -27.196 34.048 1.00 17.80 293 ILE A C 1
ATOM 2401 O O . ILE A 1 313 ? -11.386 -27.763 33.269 1.00 18.10 293 ILE A O 1
ATOM 2406 N N . ASP A 1 314 ? -10.996 -26.464 35.071 1.00 19.08 294 ASP A N 1
ATOM 2407 C CA . ASP A 1 314 ? -12.403 -26.091 35.292 1.00 20.34 294 ASP A CA 1
ATOM 2408 C C . ASP A 1 314 ? -12.911 -25.324 34.068 1.00 17.99 294 ASP A C 1
ATOM 2409 O O . ASP A 1 314 ? -12.168 -24.464 33.545 1.00 20.28 294 ASP A O 1
ATOM 2414 N N . TYR A 1 315 ? -14.151 -25.563 33.681 1.00 19.02 295 TYR A N 1
ATOM 2415 C CA . TYR A 1 315 ? -14.830 -24.814 32.593 1.00 18.30 295 TYR A CA 1
ATOM 2416 C C . TYR A 1 315 ? -14.729 -23.346 32.981 1.00 19.73 295 TYR A C 1
ATOM 2417 O O . TYR A 1 315 ? -15.177 -22.983 34.077 1.00 19.82 295 TYR A O 1
ATOM 2426 N N . PRO A 1 316 ? -14.057 -22.502 32.175 1.00 17.44 296 PRO A N 1
ATOM 2427 C CA . PRO A 1 316 ? -13.810 -21.113 32.589 1.00 17.47 296 PRO A CA 1
ATOM 2428 C C . PRO A 1 316 ? -14.979 -20.128 32.515 1.00 19.29 296 PRO A C 1
ATOM 2429 O O . PRO A 1 316 ? -14.751 -19.036 32.957 1.00 21.00 296 PRO A O 1
ATOM 2433 N N . PHE A 1 317 ? -16.144 -20.496 31.979 1.00 17.94 297 PHE A N 1
ATOM 2434 C CA . PHE A 1 317 ? -17.288 -19.563 31.832 1.00 18.53 297 PHE A CA 1
ATOM 2435 C C . PHE A 1 317 ? -18.494 -19.953 32.685 1.00 20.82 297 PHE A C 1
ATOM 2436 O O . PHE A 1 317 ? -19.615 -19.516 32.370 1.00 22.78 297 PHE A O 1
ATOM 2444 N N . LYS A 1 318 ? -18.284 -20.655 33.794 1.00 21.98 298 LYS A N 1
ATOM 2445 C CA A LYS A 1 318 ? -19.397 -21.261 34.583 0.50 21.91 298 LYS A CA 1
ATOM 2446 C CA B LYS A 1 318 ? -19.413 -21.269 34.557 0.50 22.40 298 LYS A CA 1
ATOM 2447 C C . LYS A 1 318 ? -20.495 -20.230 34.868 1.00 23.60 298 LYS A C 1
ATOM 2448 O O . LYS A 1 318 ? -21.682 -20.539 34.632 1.00 23.37 298 LYS A O 1
ATOM 2459 N N . VAL A 1 319 ? -20.127 -19.056 35.367 1.00 22.24 299 VAL A N 1
ATOM 2460 C CA . VAL A 1 319 ? -21.181 -18.129 35.877 1.00 25.00 299 VAL A CA 1
ATOM 2461 C C . VAL A 1 319 ? -21.937 -17.506 34.705 1.00 25.45 299 VAL A C 1
ATOM 2462 O O . VAL A 1 319 ? -23.069 -16.986 34.935 1.00 26.73 299 VAL A O 1
ATOM 2466 N N . HIS A 1 320 ? -21.419 -17.585 33.474 1.00 22.21 300 HIS A N 1
ATOM 2467 C CA . HIS A 1 320 ? -22.016 -16.880 32.307 1.00 22.84 300 HIS A CA 1
ATOM 2468 C C . HIS A 1 320 ? -22.697 -17.842 31.325 1.00 20.71 300 HIS A C 1
ATOM 2469 O O . HIS A 1 320 ? -23.195 -17.386 30.309 1.00 23.58 300 HIS A O 1
ATOM 2476 N N . GLY A 1 321 ? -22.674 -19.138 31.611 1.00 20.29 301 GLY A N 1
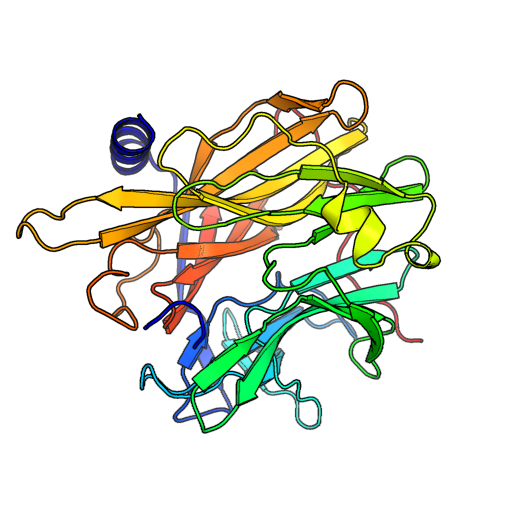ATOM 2477 C CA . GLY A 1 321 ? -23.431 -20.157 30.863 1.00 22.45 301 GLY A CA 1
ATOM 2478 C C . GLY A 1 321 ? -22.566 -21.162 30.136 1.00 21.49 301 GLY A C 1
ATOM 2479 O O . GLY A 1 321 ? -21.354 -20.964 30.022 1.00 21.73 301 GLY A O 1
ATOM 2480 N N . THR A 1 322 ? -23.216 -22.160 29.552 1.00 20.16 302 THR A N 1
ATOM 2481 C CA . THR A 1 322 ? -22.603 -23.262 28.802 1.00 18.68 302 THR A CA 1
ATOM 2482 C C . THR A 1 322 ? -22.447 -22.795 27.358 1.00 19.27 302 THR A C 1
ATOM 2483 O O . THR A 1 322 ? -23.083 -21.803 26.962 1.00 18.28 302 THR A O 1
ATOM 2487 N N . ILE A 1 323 ? -21.618 -23.490 26.598 1.00 17.84 303 ILE A N 1
ATOM 2488 C CA . ILE A 1 323 ? -21.362 -23.142 25.175 1.00 16.68 303 ILE A CA 1
ATOM 2489 C C . ILE A 1 323 ? -22.567 -23.530 24.334 1.00 18.72 303 ILE A C 1
ATOM 2490 O O . ILE A 1 323 ? -23.125 -24.667 24.531 1.00 20.06 303 ILE A O 1
ATOM 2495 N N . ILE A 1 324 ? -22.963 -22.636 23.444 1.00 17.26 304 ILE A N 1
ATOM 2496 C CA . ILE A 1 324 ? -23.996 -22.888 22.418 1.00 18.21 304 ILE A CA 1
ATOM 2497 C C . ILE A 1 324 ? -23.292 -23.273 21.117 1.00 20.81 304 ILE A C 1
ATOM 2498 O O . ILE A 1 324 ? -22.394 -22.525 20.653 1.00 22.33 304 ILE A O 1
ATOM 2503 N N . GLY A 1 325 ? -23.729 -24.375 20.523 1.00 22.12 305 GLY A N 1
ATOM 2504 C CA . GLY A 1 325 ? -23.256 -24.839 19.209 1.00 23.92 305 GLY A CA 1
ATOM 2505 C C . GLY A 1 325 ? -22.019 -25.682 19.345 1.00 24.93 305 GLY A C 1
ATOM 2506 O O . GLY A 1 325 ? -21.649 -26.018 20.438 1.00 26.55 305 GLY A O 1
ATOM 2507 N N . ASP A 1 326 ? -21.362 -26.017 18.244 1.00 22.93 306 ASP A N 1
ATOM 2508 C CA . ASP A 1 326 ? -20.212 -26.930 18.365 1.00 23.18 306 ASP A CA 1
ATOM 2509 C C . ASP A 1 326 ? -19.242 -26.627 17.226 1.00 21.70 306 ASP A C 1
ATOM 2510 O O . ASP A 1 326 ? -19.506 -25.712 16.440 1.00 22.18 306 ASP A O 1
ATOM 2515 N N . LEU A 1 327 ? -18.162 -27.396 17.154 1.00 21.61 307 LEU A N 1
ATOM 2516 C CA . LEU A 1 327 ? -17.158 -27.270 16.076 1.00 19.37 307 LEU A CA 1
ATOM 2517 C C . LEU A 1 327 ? -17.100 -28.614 15.356 1.00 22.69 307 LEU A C 1
ATOM 2518 O O . LEU A 1 327 ? -16.016 -29.090 14.953 1.00 20.11 307 LEU A O 1
ATOM 2523 N N . ASN A 1 328 ? -18.287 -29.174 15.126 1.00 20.72 308 ASN A N 1
ATOM 2524 C CA A ASN A 1 328 ? -18.453 -30.382 14.288 0.70 21.03 308 ASN A CA 1
ATOM 2525 C CA B ASN A 1 328 ? -18.491 -30.396 14.319 0.30 21.05 308 ASN A CA 1
ATOM 2526 C C . ASN A 1 328 ? -18.922 -29.915 12.925 1.00 22.06 308 ASN A C 1
ATOM 2527 O O . ASN A 1 328 ? -20.056 -29.340 12.813 1.00 25.97 308 ASN A O 1
ATOM 2536 N N . PHE A 1 329 ? -18.092 -30.093 11.930 1.00 21.93 309 PHE A N 1
ATOM 2537 C CA . PHE A 1 329 ? -18.270 -29.505 10.581 1.00 25.04 309 PHE A CA 1
ATOM 2538 C C . PHE A 1 329 ? -18.859 -30.545 9.653 1.00 30.00 309 PHE A C 1
ATOM 2539 O O . PHE A 1 329 ? -18.298 -31.622 9.480 1.00 28.18 309 PHE A O 1
ATOM 2547 N N . PRO A 1 330 ? -20.028 -30.228 9.059 1.00 35.83 310 PRO A N 1
ATOM 2548 C CA . PRO A 1 330 ? -20.654 -31.117 8.089 1.00 37.97 310 PRO A CA 1
ATOM 2549 C C . PRO A 1 330 ? -19.917 -31.079 6.739 1.00 40.98 310 PRO A C 1
ATOM 2550 O O . PRO A 1 330 ? -19.191 -30.127 6.452 1.00 38.11 310 PRO A O 1
ATOM 2554 N N . MET A 1 331 ? -20.048 -32.175 5.983 1.00 45.35 311 MET A N 1
ATOM 2555 C CA . MET A 1 331 ? -19.587 -32.312 4.573 1.00 51.30 311 MET A CA 1
ATOM 2556 C C . MET A 1 331 ? -20.384 -31.329 3.706 1.00 51.67 311 MET A C 1
ATOM 2557 O O . MET A 1 331 ? -21.556 -31.062 4.055 1.00 46.51 311 MET A O 1
ATOM 2562 N N . ALA A 1 332 ? -19.805 -30.828 2.611 1.00 55.67 312 ALA A N 1
ATOM 2563 C CA . ALA A 1 332 ? -20.483 -29.879 1.685 1.00 63.93 312 ALA A CA 1
ATOM 2564 C C . ALA A 1 332 ? -21.134 -30.653 0.531 1.00 64.31 312 ALA A C 1
ATOM 2565 O O . ALA A 1 332 ? -20.749 -31.803 0.295 1.00 65.79 312 ALA A O 1
#